Protein 3T0Y (pdb70)

Radius of gyration: 20.48 Å; Cα contacts (8 Å, |Δi|>4): 391; chains: 4; bounding box: 34×61×52 Å

Solvent-accessible surface area: 14896 Å² total

Structure (mmCIF, N/CA/C/O backbone):
data_3T0Y
#
_entry.id   3T0Y
#
_cell.length_a   75.370
_cell.length_b   105.320
_cell.length_c   97.940
_cell.angle_alpha   90.00
_cell.angle_beta   90.00
_cell.angle_gamma   90.00
#
_symmetry.space_group_name_H-M   'C 2 2 21'
#
loop_
_entity.id
_entity.type
_entity.pdbx_description
1 polymer 'Response regulator'
2 polymer NepR
3 water water
#
loop_
_atom_site.group_PDB
_atom_site.id
_atom_site.type_symbol
_atom_site.label_atom_id
_atom_site.label_alt_id
_atom_site.label_comp_id
_atom_site.label_asym_id
_atom_site.label_entity_id
_atom_site.label_seq_id
_atom_site.pdbx_PDB_ins_code
_atom_site.Cartn_x
_atom_site.Cartn_y
_atom_site.Cartn_z
_atom_site.occupancy
_atom_site.B_iso_or_equiv
_atom_site.auth_seq_id
_atom_site.auth_comp_id
_atom_site.auth_asym_id
_atom_site.auth_atom_id
_atom_site.pdbx_PDB_model_num
ATOM 1 N N . PRO A 1 14 ? 9.945 49.333 -2.158 1.00 64.84 14 PRO A N 1
ATOM 2 C CA . PRO A 1 14 ? 11.158 50.130 -2.395 1.00 59.94 14 PRO A CA 1
ATOM 3 C C . PRO A 1 14 ? 12.321 49.216 -2.760 1.00 61.77 14 PRO A C 1
ATOM 4 O O . PRO A 1 14 ? 13.312 49.626 -3.375 1.00 61.14 14 PRO A O 1
ATOM 16 N N . SER A 1 16 ? 12.791 44.718 -3.306 1.00 43.84 16 SER A N 1
ATOM 17 C CA . SER A 1 16 ? 12.044 43.468 -3.341 1.00 44.22 16 SER A CA 1
ATOM 18 C C . SER A 1 16 ? 12.435 42.536 -2.200 1.00 41.22 16 SER A C 1
ATOM 19 O O . SER A 1 16 ? 13.566 42.565 -1.711 1.00 43.66 16 SER A O 1
ATOM 22 N N . LEU A 1 17 ? 11.498 41.695 -1.789 1.00 41.48 17 LEU A N 1
ATOM 23 C CA . LEU A 1 17 ? 11.796 40.661 -0.812 1.00 40.25 17 LEU A CA 1
ATOM 24 C C . LEU A 1 17 ? 13.150 40.021 -1.091 1.00 37.07 17 LEU A C 1
ATOM 25 O O . LEU A 1 17 ? 13.982 39.884 -0.201 1.00 33.04 17 LEU A O 1
ATOM 30 N N . LEU A 1 18 ? 13.375 39.644 -2.340 1.00 30.60 18 LEU A N 1
ATOM 31 C CA . LEU A 1 18 ? 14.639 39.029 -2.720 1.00 29.71 18 LEU A CA 1
ATOM 32 C C . LEU A 1 18 ? 15.860 39.894 -2.384 1.00 33.34 18 LEU A C 1
ATOM 33 O O . LEU A 1 18 ? 16.862 39.402 -1.859 1.00 29.63 18 LEU A O 1
ATOM 38 N N . ALA A 1 19 ? 15.784 41.178 -2.709 1.00 30.16 19 ALA A N 1
ATOM 39 C CA . ALA A 1 19 ? 16.925 42.060 -2.532 1.00 28.67 19 ALA A CA 1
ATOM 40 C C . ALA A 1 19 ? 17.127 42.317 -1.053 1.00 29.73 19 ALA A C 1
ATOM 41 O O . ALA A 1 19 ? 18.258 42.429 -0.575 1.00 30.01 19 ALA A O 1
ATOM 43 N N . ARG A 1 20 ? 16.030 42.403 -0.311 1.00 32.81 20 ARG A N 1
ATOM 44 C CA . ARG A 1 20 ? 16.162 42.603 1.127 1.00 35.58 20 ARG A CA 1
ATOM 45 C C . ARG A 1 20 ? 16.820 41.427 1.844 1.00 28.39 20 ARG A C 1
ATOM 46 O O . ARG A 1 20 ? 17.610 41.642 2.765 1.00 28.13 20 ARG A O 1
ATOM 54 N N . LEU A 1 21 ? 16.531 40.198 1.415 1.00 27.18 21 LEU A N 1
ATOM 55 C CA . LEU A 1 21 ? 16.973 39.029 2.176 1.00 27.69 21 LEU A CA 1
ATOM 56 C C . LEU A 1 21 ? 18.232 38.369 1.639 1.00 27.25 21 LEU A C 1
ATOM 57 O O . LEU A 1 21 ? 18.994 37.806 2.395 1.00 23.29 21 LEU A O 1
ATOM 62 N N . ALA A 1 22 ? 18.445 38.440 0.333 1.00 27.76 22 ALA A N 1
ATOM 63 C CA . ALA A 1 22 ? 19.536 37.702 -0.299 1.00 25.46 22 ALA A CA 1
ATOM 64 C C . ALA A 1 22 ? 20.911 37.881 0.357 1.00 21.06 22 ALA A C 1
ATOM 65 O O . ALA A 1 22 ? 21.697 36.951 0.424 1.00 27.08 22 ALA A O 1
ATOM 67 N N . PRO A 1 23 ? 21.227 39.085 0.821 1.00 25.09 23 PRO A N 1
ATOM 68 C CA . PRO A 1 23 ? 22.586 39.209 1.366 1.00 21.30 23 PRO A CA 1
ATOM 69 C C . PRO A 1 23 ? 22.747 38.502 2.722 1.00 26.09 23 PRO A C 1
ATOM 70 O O . PRO A 1 23 ? 23.871 38.326 3.204 1.00 25.43 23 PRO A O 1
ATOM 74 N N . HIS A 1 24 ? 21.631 38.127 3.339 1.00 24.83 24 HIS A N 1
ATOM 75 C CA . HIS A 1 24 ? 21.651 37.452 4.647 1.00 26.58 24 HIS A CA 1
ATOM 76 C C . HIS A 1 24 ? 21.559 35.927 4.535 1.00 23.98 24 HIS A C 1
ATOM 77 O O . HIS A 1 24 ? 21.739 35.218 5.516 1.00 25.84 24 HIS A O 1
ATOM 84 N N . LEU A 1 25 ? 21.280 35.423 3.337 1.00 25.04 25 LEU A N 1
ATOM 85 C CA . LEU A 1 25 ? 21.117 33.975 3.140 1.00 22.78 25 LEU A CA 1
ATOM 86 C C . LEU A 1 25 ? 22.312 33.133 3.550 1.00 25.84 25 LEU A C 1
ATOM 87 O O . LEU A 1 25 ? 22.135 32.093 4.179 1.00 26.86 25 LEU A O 1
ATOM 92 N N . PRO A 1 26 ? 23.538 33.564 3.194 1.00 27.73 26 PRO A N 1
ATOM 93 C CA . PRO A 1 26 ? 24.716 32.759 3.557 1.00 27.69 26 PRO A CA 1
ATOM 94 C C . PRO A 1 26 ? 24.845 32.628 5.059 1.00 28.12 26 PRO A C 1
ATOM 95 O O . PRO A 1 26 ? 25.349 31.622 5.573 1.00 28.92 26 PRO A O 1
ATOM 99 N N . TYR A 1 27 ? 24.388 33.655 5.759 1.00 28.78 27 TYR A N 1
ATOM 100 C CA . TYR A 1 27 ? 24.525 33.711 7.211 1.00 27.40 27 TYR A CA 1
ATOM 101 C C . TYR A 1 27 ? 23.494 32.858 7.932 1.00 23.25 27 TYR A C 1
ATOM 102 O O . TYR A 1 27 ? 23.825 32.165 8.900 1.00 25.65 27 TYR A O 1
ATOM 111 N N . ILE A 1 28 ? 22.255 32.871 7.454 1.00 20.32 28 ILE A N 1
ATOM 112 C CA . ILE A 1 28 ? 21.251 32.025 8.074 1.00 23.69 28 ILE A CA 1
ATOM 113 C C . ILE A 1 28 ? 21.485 30.550 7.703 1.00 28.52 28 ILE A C 1
ATOM 114 O O . ILE A 1 28 ? 21.114 29.638 8.461 1.00 22.05 28 ILE A O 1
ATOM 119 N N . ARG A 1 29 ? 22.131 30.315 6.560 1.00 23.39 29 ARG A N 1
ATOM 120 C CA . ARG A 1 29 ? 22.555 28.954 6.221 1.00 26.95 29 ARG A CA 1
ATOM 121 C C . ARG A 1 29 ? 23.620 28.475 7.207 1.00 29.48 29 ARG A C 1
ATOM 122 O O . ARG A 1 29 ? 23.624 27.302 7.597 1.00 27.35 29 ARG A O 1
ATOM 130 N N . ARG A 1 30 ? 24.526 29.378 7.595 1.00 25.14 30 ARG A N 1
ATOM 131 C CA . ARG A 1 30 ? 25.531 29.071 8.614 1.00 29.51 30 ARG A CA 1
ATOM 132 C C . ARG A 1 30 ? 24.861 28.792 9.958 1.00 25.40 30 ARG A C 1
ATOM 133 O O . ARG A 1 30 ? 25.145 27.787 10.599 1.00 23.30 30 ARG A O 1
ATOM 141 N N . TYR A 1 31 ? 23.974 29.695 10.378 1.00 24.37 31 TYR A N 1
ATOM 142 C CA . TYR A 1 31 ? 23.177 29.479 11.582 1.00 23.02 31 TYR A CA 1
ATOM 143 C C . TYR A 1 31 ? 22.467 28.123 11.524 1.00 25.99 31 TYR A C 1
ATOM 144 O O . TYR A 1 31 ? 22.618 27.309 12.435 1.00 25.42 31 TYR A O 1
ATOM 153 N N . ALA A 1 32 ? 21.718 27.877 10.448 1.00 25.07 32 ALA A N 1
ATOM 154 C CA . ALA A 1 32 ? 20.915 26.653 10.329 1.00 24.89 32 ALA A CA 1
ATOM 155 C C . ALA A 1 32 ? 21.780 25.409 10.448 1.00 26.22 32 ALA A C 1
ATOM 156 O O . ALA A 1 32 ? 21.359 24.403 11.020 1.00 25.94 32 ALA A O 1
ATOM 158 N N . ARG A 1 33 ? 22.987 25.484 9.897 1.00 29.22 33 ARG A N 1
ATOM 159 C CA . ARG A 1 33 ? 23.924 24.363 9.901 1.00 28.73 33 ARG A CA 1
ATOM 160 C C . ARG A 1 33 ? 24.421 24.121 11.315 1.00 30.11 33 ARG A C 1
ATOM 161 O O . ARG A 1 33 ? 24.464 22.982 11.786 1.00 30.50 33 ARG A O 1
ATOM 169 N N . ALA A 1 34 ? 24.796 25.209 11.982 1.00 27.59 34 ALA A N 1
ATOM 170 C CA . ALA A 1 34 ? 25.311 25.154 13.340 1.00 25.81 34 ALA A CA 1
ATOM 171 C C . ALA A 1 34 ? 24.264 24.549 14.262 1.00 27.67 34 ALA A C 1
ATOM 172 O O . ALA A 1 34 ? 24.561 23.685 15.092 1.00 31.25 34 ALA A O 1
ATOM 174 N N . LEU A 1 35 ? 23.027 25.003 14.085 1.00 29.73 35 LEU A N 1
ATOM 175 C CA . LEU A 1 35 ? 21.897 24.602 14.914 1.00 25.05 35 LEU A CA 1
ATOM 176 C C . LEU A 1 35 ? 21.497 23.140 14.747 1.00 30.01 35 LEU A C 1
ATOM 177 O O . LEU A 1 35 ? 21.166 22.475 15.728 1.00 29.63 35 LEU A O 1
ATOM 182 N N . THR A 1 36 ? 21.508 22.639 13.513 1.00 26.04 36 THR A N 1
ATOM 183 C CA . THR A 1 36 ? 20.993 21.296 13.252 1.00 24.05 36 THR A CA 1
ATOM 184 C C . THR A 1 36 ? 22.078 20.243 13.008 1.00 30.23 36 THR A C 1
ATOM 185 O O . THR A 1 36 ? 21.769 19.058 12.886 1.00 32.13 36 THR A O 1
ATOM 189 N N . GLY A 1 37 ? 23.338 20.664 12.916 1.00 30.66 37 GLY A N 1
ATOM 190 C CA . GLY A 1 37 ? 24.441 19.713 12.872 1.00 31.73 37 GLY A CA 1
ATOM 191 C C . GLY A 1 37 ? 24.921 19.233 11.512 1.00 35.43 37 GLY A C 1
ATOM 192 O O . GLY A 1 37 ? 25.922 18.523 11.430 1.00 38.20 37 GLY A O 1
ATOM 193 N N . ASP A 1 38 ? 24.227 19.610 10.442 1.00 37.36 38 ASP A N 1
ATOM 194 C CA . ASP A 1 38 ? 24.699 19.287 9.095 1.00 38.80 38 ASP A CA 1
ATOM 195 C C . ASP A 1 38 ? 24.067 20.207 8.043 1.00 37.73 38 ASP A C 1
ATOM 196 O O . ASP A 1 38 ? 22.966 20.737 8.236 1.00 35.92 38 ASP A O 1
ATOM 201 N N . GLN A 1 39 ? 24.751 20.379 6.916 1.00 40.44 39 GLN A N 1
ATOM 202 C CA . GLN A 1 39 ? 24.353 21.418 5.967 1.00 41.94 39 GLN A CA 1
ATOM 203 C C . GLN A 1 39 ? 23.043 21.105 5.241 1.00 37.51 39 GLN A C 1
ATOM 204 O O . GLN A 1 39 ? 22.210 21.988 5.016 1.00 33.82 39 GLN A O 1
ATOM 210 N N . ALA A 1 40 ? 22.864 19.844 4.881 1.00 32.86 40 ALA A N 1
ATOM 211 C CA . ALA A 1 40 ? 21.622 19.407 4.256 1.00 35.82 40 ALA A CA 1
ATOM 212 C C . ALA A 1 40 ? 20.418 19.786 5.111 1.00 33.64 40 ALA A C 1
ATOM 213 O O . ALA A 1 40 ? 19.564 20.554 4.693 1.00 37.93 40 ALA A O 1
ATOM 215 N N . THR A 1 41 ? 20.354 19.234 6.315 1.00 34.76 41 THR A N 1
ATOM 216 C CA . THR A 1 41 ? 19.270 19.543 7.239 1.00 32.09 41 THR A CA 1
ATOM 217 C C . THR A 1 41 ? 19.077 21.049 7.445 1.00 31.22 41 THR A C 1
ATOM 218 O O . THR A 1 41 ? 17.947 21.546 7.440 1.00 32.08 41 THR A O 1
ATOM 222 N N . GLY A 1 42 ? 20.177 21.772 7.639 1.00 29.02 42 GLY A N 1
ATOM 223 C CA . GLY A 1 42 ? 20.102 23.218 7.790 1.00 30.34 42 GLY A CA 1
ATOM 224 C C . GLY A 1 42 ? 19.369 23.886 6.627 1.00 29.04 42 GLY A C 1
ATOM 225 O O . GLY A 1 42 ? 18.443 24.673 6.836 1.00 27.53 42 GLY A O 1
ATOM 226 N N . ASP A 1 43 ? 19.772 23.552 5.402 1.00 28.85 43 ASP A N 1
ATOM 227 C CA . ASP A 1 43 ? 19.179 24.161 4.212 1.00 26.87 43 ASP A CA 1
ATOM 228 C C . ASP A 1 43 ? 17.687 23.869 4.111 1.00 26.50 43 ASP A C 1
ATOM 229 O O . ASP A 1 43 ? 16.921 24.705 3.657 1.00 28.37 43 ASP A O 1
ATOM 234 N N . HIS A 1 44 ? 17.277 22.689 4.554 1.00 28.75 44 HIS A N 1
ATOM 235 C CA . HIS A 1 44 ? 15.878 22.299 4.461 1.00 31.60 44 HIS A CA 1
ATOM 236 C C . HIS A 1 44 ? 15.068 23.284 5.286 1.00 31.83 44 HIS A C 1
ATOM 237 O O . HIS A 1 44 ? 14.000 23.736 4.873 1.00 31.42 44 HIS A O 1
ATOM 244 N N . TYR A 1 45 ? 15.595 23.630 6.456 1.00 31.25 45 TYR A N 1
ATOM 245 C CA . TYR A 1 45 ? 14.880 24.515 7.359 1.00 29.93 45 TYR A CA 1
ATOM 246 C C . TYR A 1 45 ? 14.847 25.912 6.784 1.00 30.40 45 TYR A C 1
ATOM 247 O O . TYR A 1 45 ? 13.812 26.591 6.832 1.00 29.83 45 TYR A O 1
ATOM 256 N N . VAL A 1 46 ? 15.975 26.357 6.234 1.00 26.04 46 VAL A N 1
ATOM 257 C CA . VAL A 1 46 ? 15.968 27.663 5.585 1.00 27.09 46 VAL A CA 1
ATOM 258 C C . VAL A 1 46 ? 14.943 27.655 4.455 1.00 27.54 46 VAL A C 1
ATOM 259 O O . VAL A 1 46 ? 14.155 28.594 4.313 1.00 28.88 46 VAL A O 1
ATOM 263 N N . ARG A 1 47 ? 14.955 26.590 3.654 1.00 28.60 47 ARG A N 1
ATOM 264 C CA . ARG A 1 47 ? 14.055 26.489 2.501 1.00 31.56 47 ARG A CA 1
ATOM 265 C C . ARG A 1 47 ? 12.626 26.672 2.967 1.00 30.59 47 ARG A C 1
ATOM 266 O O . ARG A 1 47 ? 11.870 27.441 2.402 1.00 29.51 47 ARG A O 1
ATOM 274 N N . VAL A 1 48 ? 12.266 25.951 4.019 1.00 32.15 48 VAL A N 1
ATOM 275 C CA . VAL A 1 48 ? 10.921 26.000 4.539 1.00 26.85 48 VAL A CA 1
ATOM 276 C C . VAL A 1 48 ? 10.555 27.421 4.942 1.00 32.65 48 VAL A C 1
ATOM 277 O O . VAL A 1 48 ? 9.416 27.871 4.744 1.00 34.89 48 VAL A O 1
ATOM 281 N N . ALA A 1 49 ? 11.521 28.133 5.512 1.00 29.18 49 ALA A N 1
ATOM 282 C CA . ALA A 1 49 ? 11.286 29.509 5.931 1.00 29.95 49 ALA A CA 1
ATOM 283 C C . ALA A 1 49 ? 11.048 30.436 4.731 1.00 29.17 49 ALA A C 1
ATOM 284 O O . ALA A 1 49 ? 10.134 31.257 4.743 1.00 31.29 49 ALA A O 1
ATOM 286 N N . LEU A 1 50 ? 11.874 30.314 3.702 1.00 28.86 50 LEU A N 1
ATOM 287 C CA . LEU A 1 50 ? 11.690 31.132 2.503 1.00 28.87 50 LEU A CA 1
ATOM 288 C C . LEU A 1 50 ? 10.337 30.834 1.829 1.00 30.93 50 LEU A C 1
ATOM 289 O O . LEU A 1 50 ? 9.623 31.746 1.414 1.00 31.68 50 LEU A O 1
ATOM 294 N N . GLU A 1 51 ? 9.976 29.561 1.745 1.00 27.10 51 GLU A N 1
ATOM 295 C CA . GLU A 1 51 ? 8.701 29.182 1.137 1.00 33.87 51 GLU A CA 1
ATOM 296 C C . GLU A 1 51 ? 7.520 29.820 1.861 1.00 35.18 51 GLU A C 1
ATOM 297 O O . GLU A 1 51 ? 6.585 30.290 1.224 1.00 33.57 51 GLU A O 1
ATOM 303 N N . ALA A 1 52 ? 7.574 29.867 3.189 1.00 31.86 52 ALA A N 1
ATOM 304 C CA . ALA A 1 52 ? 6.490 30.469 3.956 1.00 36.41 52 ALA A CA 1
ATOM 305 C C . ALA A 1 52 ? 6.410 31.978 3.754 1.00 39.83 52 ALA A C 1
ATOM 306 O O . ALA A 1 52 ? 5.334 32.568 3.839 1.00 42.90 52 ALA A O 1
ATOM 308 N N . LEU A 1 53 ? 7.555 32.604 3.511 1.00 38.78 53 LEU A N 1
ATOM 309 C CA . LEU A 1 53 ? 7.584 34.027 3.189 1.00 37.34 53 LEU A CA 1
ATOM 310 C C . LEU A 1 53 ? 6.981 34.284 1.820 1.00 40.58 53 LEU A C 1
ATOM 311 O O . LEU A 1 53 ? 6.060 35.091 1.678 1.00 41.84 53 LEU A O 1
ATOM 316 N N . ALA A 1 54 ? 7.536 33.620 0.810 1.00 38.38 54 ALA A N 1
ATOM 317 C CA . ALA A 1 54 ? 7.030 33.725 -0.553 1.00 42.52 54 ALA A CA 1
ATOM 318 C C . ALA A 1 54 ? 5.520 33.424 -0.601 1.00 41.96 54 ALA A C 1
ATOM 319 O O . ALA A 1 54 ? 4.768 34.096 -1.295 1.00 47.42 54 ALA A O 1
ATOM 321 N N . ALA A 1 55 ? 5.088 32.430 0.165 1.00 42.46 55 ALA A N 1
ATOM 322 C CA . ALA A 1 55 ? 3.687 32.017 0.204 1.00 46.02 55 ALA A CA 1
ATOM 323 C C . ALA A 1 55 ? 2.815 32.972 1.016 1.00 51.46 55 ALA A C 1
ATOM 324 O O . ALA A 1 55 ? 1.587 32.847 1.024 1.00 51.86 55 ALA A O 1
ATOM 326 N N . GLY A 1 56 ? 3.452 33.912 1.711 1.00 49.18 56 GLY A N 1
ATOM 327 C CA . GLY A 1 56 ? 2.740 34.921 2.472 1.00 41.00 56 GLY A CA 1
ATOM 328 C C . GLY A 1 56 ? 2.096 34.382 3.733 1.00 49.13 56 GLY A C 1
ATOM 329 O O . GLY A 1 56 ? 1.295 35.073 4.369 1.00 47.57 56 GLY A O 1
ATOM 330 N N . GLU A 1 57 ? 2.441 33.149 4.100 1.00 48.50 57 GLU A N 1
ATOM 331 C CA . GLU A 1 57 ? 1.951 32.565 5.345 1.00 49.32 57 GLU A CA 1
ATOM 332 C C . GLU A 1 57 ? 2.512 33.341 6.529 1.00 46.09 57 GLU A C 1
ATOM 333 O O . GLU A 1 57 ? 1.883 33.459 7.583 1.00 47.33 57 GLU A O 1
ATOM 339 N N . LEU A 1 58 ? 3.715 33.864 6.336 1.00 45.51 58 LEU A N 1
ATOM 340 C CA . LEU A 1 58 ? 4.397 34.664 7.336 1.00 40.98 58 LEU A CA 1
ATOM 341 C C . LEU A 1 58 ? 4.971 35.897 6.655 1.00 39.73 58 LEU A C 1
ATOM 342 O O . LEU A 1 58 ? 5.287 35.871 5.464 1.00 37.20 58 LEU A O 1
ATOM 347 N N . VAL A 1 59 ? 5.113 36.977 7.413 1.00 38.15 59 VAL A N 1
ATOM 348 C CA . VAL A 1 59 ? 5.701 38.189 6.876 1.00 36.36 59 VAL A CA 1
ATOM 349 C C . VAL A 1 59 ? 6.734 38.712 7.853 1.00 35.55 59 VAL A C 1
ATOM 350 O O . VAL A 1 59 ? 6.604 38.527 9.063 1.00 30.44 59 VAL A O 1
ATOM 354 N N . LEU A 1 60 ? 7.766 39.340 7.299 1.00 28.59 60 LEU A N 1
ATOM 355 C CA . LEU A 1 60 ? 8.782 40.029 8.060 1.00 26.66 60 LEU A CA 1
ATOM 356 C C . LEU A 1 60 ? 8.173 41.055 9.023 1.00 33.95 60 LEU A C 1
ATOM 357 O O . LEU A 1 60 ? 7.394 41.920 8.620 1.00 34.05 60 LEU A O 1
ATOM 362 N N . ASP A 1 61 ? 8.528 40.968 10.298 1.00 22.01 61 ASP A N 1
ATOM 363 C CA . ASP A 1 61 ? 8.077 41.971 11.247 1.00 24.10 61 ASP A CA 1
ATOM 364 C C . ASP A 1 61 ? 8.592 43.359 10.835 1.00 28.37 61 ASP A C 1
ATOM 365 O O . ASP A 1 61 ? 9.791 43.558 10.634 1.00 27.06 61 ASP A O 1
ATOM 370 N N . ALA A 1 62 ? 7.678 44.313 10.695 1.00 32.15 62 ALA A N 1
ATOM 371 C CA . ALA A 1 62 ? 8.039 45.664 10.259 1.00 27.50 62 ALA A CA 1
ATOM 372 C C . ALA A 1 62 ? 8.814 46.443 11.316 1.00 29.53 62 ALA A C 1
ATOM 373 O O . ALA A 1 62 ? 9.363 47.512 11.032 1.00 29.94 62 ALA A O 1
ATOM 375 N N . ASN A 1 63 ? 8.849 45.919 12.537 1.00 27.06 63 ASN A N 1
ATOM 376 C CA . ASN A 1 63 ? 9.585 46.575 13.615 1.00 23.58 63 ASN A CA 1
ATOM 377 C C . ASN A 1 63 ? 11.071 46.215 13.634 1.00 24.09 63 ASN A C 1
ATOM 378 O O . ASN A 1 63 ? 11.842 46.802 14.386 1.00 26.63 63 ASN A O 1
ATOM 383 N N . LEU A 1 64 ? 11.455 45.244 12.811 1.00 20.56 64 LEU A N 1
ATOM 384 C CA . LEU A 1 64 ? 12.774 44.629 12.882 1.00 24.47 64 LEU A CA 1
ATOM 385 C C . LEU A 1 64 ? 13.519 44.819 11.562 1.00 23.60 64 LEU A C 1
ATOM 386 O O . LEU A 1 64 ? 12.894 44.836 10.513 1.00 26.24 64 LEU A O 1
ATOM 391 N N . SER A 1 65 ? 14.841 44.969 11.604 1.00 20.35 65 SER A N 1
ATOM 392 C CA . SER A 1 65 ? 15.615 44.973 10.370 1.00 21.36 65 SER A CA 1
ATOM 393 C C . SER A 1 65 ? 15.263 43.706 9.609 1.00 22.65 65 SER A C 1
ATOM 394 O O . SER A 1 65 ? 14.755 42.742 10.202 1.00 25.63 65 SER A O 1
ATOM 397 N N . PRO A 1 66 ? 15.518 43.697 8.291 1.00 21.97 66 PRO A N 1
ATOM 398 C CA . PRO A 1 66 ? 15.238 42.486 7.518 1.00 22.42 66 PRO A CA 1
ATOM 399 C C . PRO A 1 66 ? 16.024 41.278 8.039 1.00 22.01 66 PRO A C 1
ATOM 400 O O . PRO A 1 66 ? 15.517 40.153 8.025 1.00 19.81 66 PRO A O 1
ATOM 404 N N . ARG A 1 67 ? 17.248 41.496 8.503 1.00 24.38 67 ARG A N 1
ATOM 405 C CA . ARG A 1 67 ? 18.033 40.377 9.003 1.00 21.83 67 ARG A CA 1
ATOM 406 C C . ARG A 1 67 ? 17.381 39.776 10.251 1.00 21.47 67 ARG A C 1
ATOM 407 O O . ARG A 1 67 ? 17.034 38.614 10.280 1.00 20.49 67 ARG A O 1
ATOM 415 N N . VAL A 1 68 ? 17.182 40.589 11.273 1.00 23.13 68 VAL A N 1
ATOM 416 C CA . VAL A 1 68 ? 16.484 40.126 12.466 1.00 23.32 68 VAL A CA 1
ATOM 417 C C . VAL A 1 68 ? 15.135 39.482 12.140 1.00 22.81 68 VAL A C 1
ATOM 418 O O . VAL A 1 68 ? 14.813 38.409 12.663 1.00 19.43 68 VAL A O 1
ATOM 422 N N . ALA A 1 69 ? 14.367 40.120 11.262 1.00 21.27 69 ALA A N 1
ATOM 423 C CA . ALA A 1 69 ? 13.037 39.632 10.905 1.00 21.33 69 ALA A CA 1
ATOM 424 C C . ALA A 1 69 ? 13.090 38.270 10.228 1.00 22.06 69 ALA A C 1
ATOM 425 O O . ALA A 1 69 ? 12.180 37.467 10.381 1.00 21.75 69 ALA A O 1
ATOM 427 N N . LEU A 1 70 ? 14.138 38.029 9.444 1.00 22.82 70 LEU A N 1
ATOM 428 C CA . LEU A 1 70 ? 14.292 36.752 8.762 1.00 22.25 70 LEU A CA 1
ATOM 429 C C . LEU A 1 70 ? 14.504 35.645 9.797 1.00 26.31 70 LEU A C 1
ATOM 430 O O . LEU A 1 70 ? 13.834 34.608 9.764 1.00 22.90 70 LEU A O 1
ATOM 435 N N . TYR A 1 71 ? 15.451 35.856 10.705 1.00 18.31 71 TYR A N 1
ATOM 436 C CA . TYR A 1 71 ? 15.657 34.877 11.757 1.00 20.30 71 TYR A CA 1
ATOM 437 C C . TYR A 1 71 ? 14.415 34.712 12.637 1.00 18.54 71 TYR A C 1
ATOM 438 O O . TYR A 1 71 ? 14.158 33.623 13.111 1.00 22.11 71 TYR A O 1
ATOM 447 N N . ARG A 1 72 ? 13.646 35.772 12.865 1.00 18.18 72 ARG A N 1
ATOM 448 C CA . ARG A 1 72 ? 12.396 35.606 13.610 1.00 21.16 72 ARG A CA 1
ATOM 449 C C . ARG A 1 72 ? 11.466 34.661 12.863 1.00 24.22 72 ARG A C 1
ATOM 450 O O . ARG A 1 72 ? 10.854 33.804 13.477 1.00 23.84 72 ARG A O 1
ATOM 458 N N . VAL A 1 73 ? 11.383 34.809 11.539 1.00 22.48 73 VAL A N 1
ATOM 459 C CA . VAL A 1 73 ? 10.588 33.921 10.685 1.00 21.10 73 VAL A CA 1
ATOM 460 C C . VAL A 1 73 ? 11.019 32.450 10.769 1.00 26.67 73 VAL A C 1
ATOM 461 O O . VAL A 1 73 ? 10.197 31.559 11.009 1.00 28.20 73 VAL A O 1
ATOM 465 N N . PHE A 1 74 ? 12.308 32.205 10.542 1.00 24.31 74 PHE A N 1
ATOM 466 C CA . PHE A 1 74 ? 12.926 30.902 10.768 1.00 23.51 74 PHE A CA 1
ATOM 467 C C . PHE A 1 74 ? 12.434 30.264 12.081 1.00 29.26 74 PHE A C 1
ATOM 468 O O . PHE A 1 74 ? 11.923 29.148 12.072 1.00 25.91 74 PHE A O 1
ATOM 476 N N . HIS A 1 75 ? 12.565 30.982 13.197 1.00 23.60 75 HIS A N 1
ATOM 477 C CA . HIS A 1 75 ? 12.126 30.455 14.495 1.00 32.23 75 HIS A CA 1
ATOM 478 C C . HIS A 1 75 ? 10.612 30.312 14.657 1.00 34.12 75 HIS A C 1
ATOM 479 O O . HIS A 1 75 ? 10.146 29.557 15.507 1.00 40.77 75 HIS A O 1
ATOM 486 N N . ALA A 1 76 ? 9.849 31.010 13.828 1.00 31.48 76 ALA A N 1
ATOM 487 C CA . ALA A 1 76 ? 8.397 30.907 13.867 1.00 32.11 76 ALA A CA 1
ATOM 488 C C . ALA A 1 76 ? 7.945 29.589 13.255 1.00 34.81 76 ALA A C 1
ATOM 489 O O . ALA A 1 76 ? 6.879 29.074 13.582 1.00 46.54 76 ALA A O 1
ATOM 491 N N . ILE A 1 77 ? 8.767 29.054 12.363 1.00 33.03 77 ILE A N 1
ATOM 492 C CA . ILE A 1 77 ? 8.497 27.776 11.716 1.00 38.70 77 ILE A CA 1
ATOM 493 C C . ILE A 1 77 ? 8.913 26.660 12.664 1.00 45.28 77 ILE A C 1
ATOM 494 O O . ILE A 1 77 ? 8.078 25.919 13.183 1.00 45.96 77 ILE A O 1
ATOM 499 N N . TRP A 1 78 ? 10.224 26.558 12.866 1.00 44.10 78 TRP A N 1
ATOM 500 C CA . TRP A 1 78 ? 10.836 25.667 13.841 1.00 47.59 78 TRP A CA 1
ATOM 501 C C . TRP A 1 78 ? 10.251 25.887 15.238 1.00 47.61 78 TRP A C 1
ATOM 502 O O . TRP A 1 78 ? 10.824 26.608 16.050 1.00 52.88 78 TRP A O 1
ATOM 513 N N . LEU A 1 79 ? 9.114 25.270 15.531 1.00 50.21 79 LEU A N 1
ATOM 514 C CA . LEU A 1 79 ? 8.462 25.530 16.814 1.00 61.36 79 LEU A CA 1
ATOM 515 C C . LEU A 1 79 ? 8.682 24.437 17.880 1.00 65.37 79 LEU A C 1
ATOM 516 O O . LEU A 1 79 ? 8.409 23.253 17.646 1.00 59.05 79 LEU A O 1
ATOM 521 N N . SER A 1 80 ? 9.175 24.855 19.049 1.00 62.82 80 SER A N 1
ATOM 522 C CA . SER A 1 80 ? 9.379 23.962 20.197 1.00 55.91 80 SER A CA 1
ATOM 523 C C . SER A 1 80 ? 8.047 23.414 20.721 1.00 57.19 80 SER A C 1
ATOM 524 O O . SER A 1 80 ? 7.070 24.155 20.837 1.00 63.58 80 SER A O 1
ATOM 527 N N . SER A 1 81 ? 8.019 22.122 21.041 1.00 48.93 81 SER A N 1
ATOM 528 C CA . SER A 1 81 ? 6.809 21.459 21.526 1.00 47.64 81 SER A CA 1
ATOM 529 C C . SER A 1 81 ? 6.898 21.099 23.015 1.00 49.06 81 SER A C 1
ATOM 530 O O . SER A 1 81 ? 7.954 21.250 23.630 1.00 47.94 81 SER A O 1
ATOM 533 N N . ALA A 1 82 ? 5.793 20.602 23.574 1.00 44.99 82 ALA A N 1
ATOM 534 C CA . ALA A 1 82 ? 5.706 20.256 24.998 1.00 46.22 82 ALA A CA 1
ATOM 535 C C . ALA A 1 82 ? 6.617 19.106 25.423 1.00 49.23 82 ALA A C 1
ATOM 536 O O . ALA A 1 82 ? 7.089 19.069 26.562 1.00 50.47 82 ALA A O 1
ATOM 538 N N . GLY A 1 83 ? 6.845 18.156 24.524 1.00 44.94 83 GLY A N 1
ATOM 539 C CA . GLY A 1 83 ? 7.769 17.075 24.810 1.00 43.34 83 GLY A CA 1
ATOM 540 C C . GLY A 1 83 ? 9.199 17.590 24.814 1.00 40.09 83 GLY A C 1
ATOM 541 O O . GLY A 1 83 ? 10.038 17.144 25.600 1.00 35.95 83 GLY A O 1
ATOM 542 N N . ASP A 1 84 ? 9.468 18.541 23.927 1.00 35.69 84 ASP A N 1
ATOM 543 C CA . ASP A 1 84 ? 10.791 19.129 23.809 1.00 39.73 84 ASP A CA 1
ATOM 544 C C . ASP A 1 84 ? 11.138 19.868 25.105 1.00 40.56 84 ASP A C 1
ATOM 545 O O . ASP A 1 84 ? 12.278 19.810 25.587 1.00 29.75 84 ASP A O 1
ATOM 550 N N . ASP A 1 85 ? 10.144 20.547 25.673 1.00 36.59 85 ASP A N 1
ATOM 551 C CA . ASP A 1 85 ? 10.349 21.314 26.900 1.00 37.21 85 ASP A CA 1
ATOM 552 C C . ASP A 1 85 ? 10.546 20.372 28.092 1.00 32.98 85 ASP A C 1
ATOM 553 O O . ASP A 1 85 ? 11.393 20.610 28.949 1.00 33.03 85 ASP A O 1
ATOM 558 N N . ALA A 1 86 ? 9.771 19.294 28.141 1.00 31.35 86 ALA A N 1
ATOM 559 C CA . ALA A 1 86 ? 9.971 18.297 29.190 1.00 35.95 86 ALA A CA 1
ATOM 560 C C . ALA A 1 86 ? 11.384 17.700 29.084 1.00 27.47 86 ALA A C 1
ATOM 561 O O . ALA A 1 86 ? 12.128 17.666 30.059 1.00 29.08 86 ALA A O 1
ATOM 563 N N . ALA A 1 87 ? 11.762 17.274 27.886 1.00 27.95 87 ALA A N 1
ATOM 564 C CA . ALA A 1 87 ? 13.098 16.727 27.648 1.00 27.79 87 ALA A CA 1
ATOM 565 C C . ALA A 1 87 ? 14.199 17.700 28.065 1.00 27.03 87 ALA A C 1
ATOM 566 O O . ALA A 1 87 ? 15.250 17.296 28.592 1.00 22.01 87 ALA A O 1
ATOM 568 N N . GLN A 1 88 ? 13.955 18.984 27.837 1.00 24.17 88 GLN A N 1
ATOM 569 C CA . GLN A 1 88 ? 14.961 19.996 28.148 1.00 28.79 88 GLN A CA 1
ATOM 570 C C . GLN A 1 88 ? 15.029 20.324 29.642 1.00 28.07 88 GLN A C 1
ATOM 571 O O . GLN A 1 88 ? 16.116 20.502 30.196 1.00 28.64 88 GLN A O 1
ATOM 577 N N . ARG A 1 89 ? 13.869 20.347 30.288 1.00 27.08 89 ARG A N 1
ATOM 578 C CA . ARG A 1 89 ? 13.781 20.358 31.744 1.00 31.87 89 ARG A CA 1
ATOM 579 C C . ARG A 1 89 ? 14.639 19.220 32.334 1.00 31.44 89 ARG A C 1
ATOM 580 O O . ARG A 1 89 ? 15.526 19.449 33.177 1.00 25.46 89 ARG A O 1
ATOM 588 N N . LEU A 1 90 ? 14.385 17.993 31.874 1.00 29.57 90 LEU A N 1
ATOM 589 C CA . LEU A 1 90 ? 15.106 16.831 32.391 1.00 27.93 90 LEU A CA 1
ATOM 590 C C . LEU A 1 90 ? 16.624 16.957 32.181 1.00 25.34 90 LEU A C 1
ATOM 591 O O . LEU A 1 90 ? 17.409 16.582 33.042 1.00 25.48 90 LEU A O 1
ATOM 604 N N . ARG A 1 92 ? 18.262 19.519 32.376 1.00 29.81 92 ARG A N 1
ATOM 605 C CA . ARG A 1 92 ? 18.727 20.471 33.386 1.00 34.05 92 ARG A CA 1
ATOM 606 C C . ARG A 1 92 ? 18.710 19.842 34.791 1.00 34.19 92 ARG A C 1
ATOM 607 O O . ARG A 1 92 ? 19.644 19.998 35.584 1.00 36.56 92 ARG A O 1
ATOM 615 N N . ILE A 1 93 ? 17.639 19.111 35.074 1.00 32.36 93 ILE A N 1
ATOM 616 C CA . ILE A 1 93 ? 17.430 18.453 36.362 1.00 29.49 93 ILE A CA 1
ATOM 617 C C . ILE A 1 93 ? 18.380 17.277 36.582 1.00 31.61 93 ILE A C 1
ATOM 618 O O . ILE A 1 93 ? 18.853 17.060 37.694 1.00 26.60 93 ILE A O 1
ATOM 623 N N . ALA A 1 94 ? 18.643 16.511 35.524 1.00 27.44 94 ALA A N 1
ATOM 624 C CA . ALA A 1 94 ? 19.410 15.263 35.631 1.00 30.68 94 ALA A CA 1
ATOM 625 C C . ALA A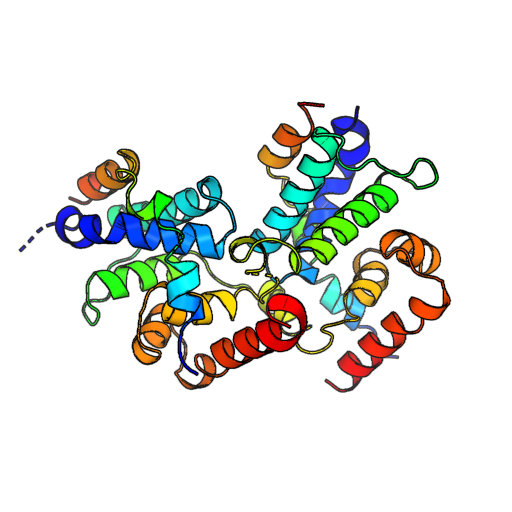 1 94 ? 20.502 15.157 34.548 1.00 31.20 94 ALA A C 1
ATOM 626 O O . ALA A 1 94 ? 20.480 14.248 33.719 1.00 26.28 94 ALA A O 1
ATOM 628 N N . PRO A 1 95 ? 21.475 16.082 34.573 1.00 27.38 95 PRO A N 1
ATOM 629 C CA . PRO A 1 95 ? 22.441 16.232 33.476 1.00 30.06 95 PRO A CA 1
ATOM 630 C C . PRO A 1 95 ? 23.379 15.040 33.250 1.00 31.75 95 PRO A C 1
ATOM 631 O O . PRO A 1 95 ? 23.831 14.841 32.127 1.00 31.77 95 PRO A O 1
ATOM 635 N N . ARG A 1 96 ? 23.662 14.255 34.283 1.00 31.98 96 ARG A N 1
ATOM 636 C CA . ARG A 1 96 ? 24.634 13.175 34.135 1.00 31.17 96 ARG A CA 1
ATOM 637 C C . ARG A 1 96 ? 24.031 11.788 34.299 1.00 28.08 96 ARG A C 1
ATOM 638 O O . ARG A 1 96 ? 24.705 10.781 34.054 1.00 33.03 96 ARG A O 1
ATOM 646 N N . SER A 1 97 ? 22.762 11.721 34.684 1.00 23.34 97 SER A N 1
ATOM 647 C CA . SER A 1 97 ? 22.173 10.439 35.081 1.00 20.58 97 SER A CA 1
ATOM 648 C C . SER A 1 97 ? 20.870 10.113 34.369 1.00 22.08 97 SER A C 1
ATOM 649 O O . SER A 1 97 ? 20.356 9.011 34.513 1.00 23.06 97 SER A O 1
ATOM 652 N N . ARG A 1 98 ? 20.308 11.065 33.626 1.00 20.43 98 ARG A N 1
ATOM 653 C CA . ARG A 1 98 ? 18.989 10.855 33.041 1.00 20.67 98 ARG A CA 1
ATOM 654 C C . ARG A 1 98 ? 18.965 9.731 32.025 1.00 20.51 98 ARG A C 1
ATOM 655 O O . ARG A 1 98 ? 17.900 9.172 31.758 1.00 21.63 98 ARG A O 1
ATOM 663 N N . GLN A 1 99 ? 20.118 9.412 31.441 1.00 17.57 99 GLN A N 1
ATOM 664 C CA . GLN A 1 99 ? 20.156 8.370 30.426 1.00 23.81 99 GLN A CA 1
ATOM 665 C C . GLN A 1 99 ? 19.714 7.023 31.019 1.00 20.58 99 GLN A C 1
ATOM 666 O O . GLN A 1 99 ? 18.991 6.257 30.381 1.00 22.04 99 GLN A O 1
ATOM 672 N N . ALA A 1 100 ? 20.148 6.751 32.247 1.00 18.23 100 ALA A N 1
ATOM 673 C CA . ALA A 1 100 ? 19.921 5.454 32.869 1.00 24.61 100 ALA A CA 1
ATOM 674 C C . ALA A 1 100 ? 18.463 5.358 33.240 1.00 19.98 100 ALA A C 1
ATOM 675 O O . ALA A 1 100 ? 17.845 4.314 33.108 1.00 24.47 100 ALA A O 1
ATOM 677 N N . PHE A 1 101 ? 17.918 6.466 33.701 1.00 20.59 101 PHE A N 1
ATOM 678 C CA . PHE A 1 101 ? 16.506 6.556 34.009 1.00 22.16 101 PHE A CA 1
ATOM 679 C C . PHE A 1 101 ? 15.648 6.418 32.743 1.00 26.39 101 PHE A C 1
ATOM 680 O O . PHE A 1 101 ? 14.588 5.779 32.757 1.00 27.06 101 PHE A O 1
ATOM 688 N N . LEU A 1 102 ? 16.108 6.992 31.640 1.00 16.73 102 LEU A N 1
ATOM 689 C CA . LEU A 1 102 ? 15.332 6.910 30.403 1.00 21.77 102 LEU A CA 1
ATOM 690 C C . LEU A 1 102 ? 15.372 5.510 29.800 1.00 21.49 102 LEU A C 1
ATOM 691 O O . LEU A 1 102 ? 14.346 4.982 29.356 1.00 20.69 102 LEU A O 1
ATOM 696 N N . LEU A 1 103 ? 16.559 4.906 29.787 1.00 18.84 103 LEU A N 1
ATOM 697 C CA . LEU A 1 103 ? 16.709 3.540 29.294 1.00 16.98 103 LEU A CA 1
ATOM 698 C C . LEU A 1 103 ? 15.762 2.548 29.985 1.00 20.05 103 LEU A C 1
ATOM 699 O O . LEU A 1 103 ? 15.312 1.586 29.370 1.00 17.98 103 LEU A O 1
ATOM 704 N N . THR A 1 104 ? 15.457 2.781 31.254 1.00 21.16 104 THR A N 1
ATOM 705 C CA . THR A 1 104 ? 14.644 1.833 32.029 1.00 20.76 104 THR A CA 1
ATOM 706 C C . THR A 1 104 ? 13.152 2.238 32.066 1.00 26.64 104 THR A C 1
ATOM 707 O O . THR A 1 104 ? 12.285 1.488 31.618 1.00 27.69 104 THR A O 1
ATOM 711 N N . ALA A 1 105 ? 12.878 3.448 32.552 1.00 23.95 105 ALA A N 1
ATOM 712 C CA . ALA A 1 105 ? 11.521 3.968 32.690 1.00 27.43 105 ALA A CA 1
ATOM 713 C C . ALA A 1 105 ? 10.788 4.209 31.375 1.00 27.69 105 ALA A C 1
ATOM 714 O O . ALA A 1 105 ? 9.585 3.952 31.286 1.00 37.69 105 ALA A O 1
ATOM 716 N N . LEU A 1 106 ? 11.491 4.707 30.358 1.00 29.67 106 LEU A N 1
ATOM 717 C CA . LEU A 1 106 ? 10.859 4.978 29.068 1.00 19.67 106 LEU A CA 1
ATOM 718 C C . LEU A 1 106 ? 11.126 3.875 28.031 1.00 30.17 106 LEU A C 1
ATOM 719 O O . LEU A 1 106 ? 10.194 3.438 27.353 1.00 29.81 106 LEU A O 1
ATOM 724 N N . GLU A 1 107 ? 12.381 3.424 27.902 1.00 25.26 107 GLU A N 1
ATOM 725 C CA . GLU A 1 107 ? 12.728 2.451 26.860 1.00 21.99 107 GLU A CA 1
ATOM 726 C C . GLU A 1 107 ? 12.515 1.007 27.263 1.00 22.42 107 GLU A C 1
ATOM 727 O O . GLU A 1 107 ? 12.621 0.126 26.431 1.00 23.35 107 GLU A O 1
ATOM 733 N N . GLY A 1 108 ? 12.255 0.760 28.543 1.00 23.51 108 GLY A N 1
ATOM 734 C CA . GLY A 1 108 ? 11.891 -0.578 28.974 1.00 22.23 108 GLY A CA 1
ATOM 735 C C . GLY A 1 108 ? 13.029 -1.575 29.107 1.00 24.39 108 GLY A C 1
ATOM 736 O O . GLY A 1 108 ? 12.782 -2.766 29.273 1.00 19.32 108 GLY A O 1
ATOM 737 N N . PHE A 1 109 ? 14.274 -1.112 29.052 1.00 22.88 109 PHE A N 1
ATOM 738 C CA . PHE A 1 109 ? 15.389 -2.028 29.246 1.00 17.23 109 PHE A CA 1
ATOM 739 C C . PHE A 1 109 ? 15.474 -2.415 30.710 1.00 19.75 109 PHE A C 1
ATOM 740 O O . PHE A 1 109 ? 15.050 -1.669 31.587 1.00 22.22 109 PHE A O 1
ATOM 748 N N . THR A 1 110 ? 16.021 -3.583 30.995 1.00 18.62 110 THR A N 1
ATOM 749 C CA . THR A 1 110 ? 16.320 -3.889 32.386 1.00 19.63 110 THR A CA 1
ATOM 750 C C . THR A 1 110 ? 17.570 -3.135 32.789 1.00 18.53 110 THR A C 1
ATOM 751 O O . THR A 1 110 ? 18.326 -2.670 31.934 1.00 16.78 110 THR A O 1
ATOM 755 N N . PRO A 1 111 ? 17.800 -3.017 34.099 1.00 18.73 111 PRO A N 1
ATOM 756 C CA . PRO A 1 111 ? 19.034 -2.391 34.574 1.00 21.12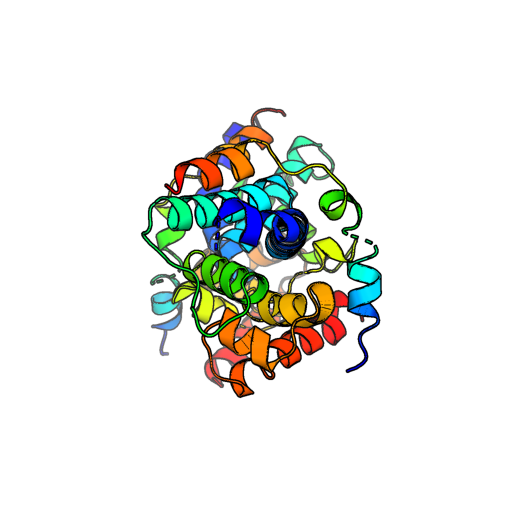 111 PRO A CA 1
ATOM 757 C C . PRO A 1 111 ? 20.266 -3.139 34.051 1.00 19.06 111 PRO A C 1
ATOM 758 O O . PRO A 1 111 ? 21.291 -2.520 33.731 1.00 15.13 111 PRO A O 1
ATOM 762 N N . THR A 1 112 ? 20.161 -4.459 33.957 1.00 17.60 112 THR A N 1
ATOM 763 C CA . THR A 1 112 ? 21.269 -5.251 33.475 1.00 18.97 112 THR A CA 1
ATOM 764 C C . THR A 1 112 ? 21.528 -4.905 32.004 1.00 19.78 112 THR A C 1
ATOM 765 O O . THR A 1 112 ? 22.679 -4.769 31.571 1.00 20.28 112 THR A O 1
ATOM 769 N N . GLU A 1 113 ? 20.459 -4.737 31.240 1.00 17.20 113 GLU A N 1
ATOM 770 C CA . GLU A 1 113 ? 20.618 -4.336 29.859 1.00 16.20 113 GLU A CA 1
ATOM 771 C C . GLU A 1 113 ? 21.150 -2.907 29.770 1.00 16.09 113 GLU A C 1
ATOM 772 O O . GLU A 1 113 ? 21.987 -2.623 28.924 1.00 19.52 113 GLU A O 1
ATOM 778 N N . ALA A 1 114 ? 20.670 -2.009 30.629 1.00 16.20 114 ALA A N 1
ATOM 779 C CA . ALA A 1 114 ? 21.121 -0.621 30.561 1.00 16.46 114 ALA A CA 1
ATOM 780 C C . ALA A 1 114 ? 22.610 -0.533 30.926 1.00 20.07 114 ALA A C 1
ATOM 781 O O . ALA A 1 114 ? 23.306 0.368 30.485 1.00 18.06 114 ALA A O 1
ATOM 783 N N . ALA A 1 115 ? 23.095 -1.478 31.721 1.00 16.42 115 ALA A N 1
ATOM 784 C CA . ALA A 1 115 ? 24.504 -1.478 32.082 1.00 20.68 115 ALA A CA 1
ATOM 785 C C . ALA A 1 115 ? 25.326 -1.790 30.848 1.00 22.65 115 ALA A C 1
ATOM 786 O O . ALA A 1 115 ? 26.400 -1.218 30.656 1.00 23.60 115 ALA A O 1
ATOM 788 N N . GLN A 1 116 ? 24.821 -2.703 30.023 1.00 16.63 116 GLN A N 1
ATOM 789 C CA . GLN A 1 116 ? 25.451 -3.018 28.748 1.00 19.31 116 GLN A CA 1
ATOM 790 C C . GLN A 1 116 ? 25.390 -1.825 27.811 1.00 22.07 116 GLN A C 1
ATOM 791 O O . GLN A 1 116 ? 26.366 -1.511 27.134 1.00 25.71 116 GLN A O 1
ATOM 797 N N . ILE A 1 117 ? 24.237 -1.164 27.757 1.00 19.64 117 ILE A N 1
ATOM 798 C CA . ILE A 1 117 ? 24.095 0.021 26.907 1.00 19.37 117 ILE A CA 1
ATOM 799 C C . ILE A 1 117 ? 25.063 1.127 27.332 1.00 23.62 117 ILE A C 1
ATOM 800 O O . ILE A 1 117 ? 25.726 1.743 26.492 1.00 19.24 117 ILE A O 1
ATOM 805 N N . LEU A 1 118 ? 25.157 1.356 28.643 1.00 21.65 118 LEU A N 1
ATOM 806 C CA . LEU A 1 118 ? 25.986 2.430 29.169 1.00 24.45 118 LEU A CA 1
ATOM 807 C C . LEU A 1 118 ? 27.441 1.995 29.380 1.00 29.75 118 LEU A C 1
ATOM 808 O O . LEU A 1 118 ? 28.302 2.820 29.699 1.00 28.52 118 LEU A O 1
ATOM 813 N N . ASP A 1 119 ? 27.708 0.703 29.205 1.00 26.25 119 ASP A N 1
ATOM 814 C CA . ASP A 1 119 ? 29.058 0.171 29.390 1.00 29.14 119 ASP A CA 1
ATOM 815 C C . ASP A 1 119 ? 29.645 0.496 30.766 1.00 30.60 119 ASP A C 1
ATOM 816 O O . ASP A 1 119 ? 30.732 1.047 30.868 1.00 34.54 119 ASP A O 1
ATOM 821 N N . CYS A 1 120 ? 28.915 0.141 31.818 1.00 28.13 120 CYS A N 1
ATOM 822 C CA . CYS A 1 120 ? 29.354 0.335 33.194 1.00 30.05 120 CYS A CA 1
ATOM 823 C C . CYS A 1 120 ? 28.820 -0.846 33.988 1.00 31.66 120 CYS A C 1
ATOM 824 O O . CYS A 1 120 ? 28.060 -1.670 33.448 1.00 27.25 120 CYS A O 1
ATOM 827 N N . ASP A 1 121 ? 29.217 -0.963 35.252 1.00 27.26 121 ASP A N 1
ATOM 828 C CA . ASP A 1 121 ? 28.800 -2.134 36.007 1.00 29.18 121 ASP A CA 1
ATOM 829 C C . ASP A 1 121 ? 27.414 -1.939 36.579 1.00 26.90 121 ASP A C 1
ATOM 830 O O . ASP A 1 121 ? 26.819 -0.880 36.419 1.00 24.29 121 ASP A O 1
ATOM 835 N N . PHE A 1 122 ? 26.886 -2.973 37.216 1.00 25.91 122 PHE A N 1
ATOM 836 C CA . PHE A 1 122 ? 25.518 -2.916 37.683 1.00 25.29 122 PHE A CA 1
ATOM 837 C C . PHE A 1 122 ? 25.335 -1.833 38.738 1.00 25.06 122 PHE A C 1
ATOM 838 O O . PHE A 1 122 ? 24.345 -1.115 38.723 1.00 24.56 122 PHE A O 1
ATOM 846 N N . GLY A 1 123 ? 26.289 -1.736 39.658 1.00 24.29 123 GLY A N 1
ATOM 847 C CA . GLY A 1 123 ? 26.259 -0.718 40.694 1.00 24.01 123 GLY A CA 1
ATOM 848 C C . GLY A 1 123 ? 26.224 0.690 40.134 1.00 27.75 123 GLY A C 1
ATOM 849 O O . GLY A 1 123 ? 25.495 1.541 40.649 1.00 28.70 123 GLY A O 1
ATOM 850 N N . GLU A 1 124 ? 27.003 0.952 39.084 1.00 28.71 124 GLU A N 1
ATOM 851 C CA . GLU A 1 124 ? 27.026 2.295 38.507 1.00 23.46 124 GLU A CA 1
ATOM 852 C C . GLU A 1 124 ? 25.644 2.611 37.958 1.00 26.20 124 GLU A C 1
ATOM 853 O O . GLU A 1 124 ? 25.150 3.725 38.122 1.00 26.10 124 GLU A O 1
ATOM 859 N N . VAL A 1 125 ? 24.998 1.626 37.337 1.00 26.24 125 VAL A N 1
ATOM 860 C CA . VAL A 1 125 ? 23.641 1.833 36.822 1.00 26.52 125 VAL A CA 1
ATOM 861 C C . VAL A 1 125 ? 22.608 2.129 37.915 1.00 25.13 125 VAL A C 1
ATOM 862 O O . VAL A 1 125 ? 21.789 3.036 37.744 1.00 25.29 125 VAL A O 1
ATOM 866 N N . GLU A 1 126 ? 22.638 1.380 39.020 1.00 20.48 126 GLU A N 1
ATOM 867 C CA A GLU A 1 126 ? 21.686 1.647 40.095 0.53 26.17 126 GLU A CA 1
ATOM 868 C CA B GLU A 1 126 ? 21.751 1.610 40.171 0.47 26.16 126 GLU A CA 1
ATOM 869 C C . GLU A 1 126 ? 21.922 3.028 40.704 1.00 27.45 126 GLU A C 1
ATOM 870 O O . GLU A 1 126 ? 20.965 3.709 41.078 1.00 25.41 126 GLU A O 1
ATOM 881 N N . ARG A 1 127 ? 23.182 3.438 40.777 1.00 22.92 127 ARG A N 1
ATOM 882 C CA . ARG A 1 127 ? 23.569 4.738 41.287 1.00 24.71 127 ARG A CA 1
ATOM 883 C C . ARG A 1 127 ? 22.934 5.843 40.433 1.00 25.59 127 ARG A C 1
ATOM 884 O O . ARG A 1 127 ? 22.262 6.736 40.950 1.00 24.06 127 ARG A O 1
ATOM 892 N N . LEU A 1 128 ? 23.143 5.763 39.120 1.00 20.62 128 LEU A N 1
ATOM 893 C CA . LEU A 1 128 ? 22.564 6.698 38.165 1.00 22.29 128 LEU A CA 1
ATOM 894 C C . LEU A 1 128 ? 21.036 6.768 38.270 1.00 22.65 128 LEU A C 1
ATOM 895 O O . LEU A 1 128 ? 20.472 7.851 38.421 1.00 22.51 128 LEU A O 1
ATOM 900 N N . ILE A 1 129 ? 20.360 5.627 38.194 1.00 20.94 129 ILE A N 1
ATOM 901 C CA . ILE A 1 129 ? 18.900 5.620 38.342 1.00 21.82 129 ILE A CA 1
ATOM 902 C C . ILE A 1 129 ? 18.499 6.316 39.650 1.00 26.78 129 ILE A C 1
ATOM 903 O O . ILE A 1 129 ? 17.547 7.106 39.687 1.00 25.54 129 ILE A O 1
ATOM 908 N N . GLY A 1 130 ? 19.256 6.044 40.712 1.00 22.26 130 GLY A N 1
ATOM 909 C CA . GLY A 1 130 ? 18.988 6.622 42.023 1.00 22.89 130 GLY A CA 1
ATOM 910 C C . GLY A 1 130 ? 19.057 8.132 41.991 1.00 24.59 130 GLY A C 1
ATOM 911 O O . GLY A 1 130 ? 18.125 8.792 42.422 1.00 28.81 130 GLY A O 1
ATOM 912 N N . ASP A 1 131 ? 20.156 8.668 41.453 1.00 30.84 131 ASP A N 1
ATOM 913 C CA . ASP A 1 131 ? 20.346 10.108 41.270 1.00 27.83 131 ASP A CA 1
ATOM 914 C C . ASP A 1 131 ? 19.208 10.738 40.493 1.00 31.11 131 ASP A C 1
ATOM 915 O O . ASP A 1 131 ? 18.654 11.751 40.920 1.00 26.55 131 ASP A O 1
ATOM 920 N N . ALA A 1 132 ? 18.868 10.155 39.346 1.00 22.36 132 ALA A N 1
ATOM 921 C CA . ALA A 1 132 ? 17.851 10.764 38.489 1.00 27.37 132 ALA A CA 1
ATOM 922 C C . ALA A 1 132 ? 16.514 10.805 39.211 1.00 30.48 132 ALA A C 1
ATOM 923 O O . ALA A 1 132 ? 15.824 11.830 39.208 1.00 27.02 132 ALA A O 1
ATOM 925 N N . GLN A 1 133 ? 16.160 9.697 39.854 1.00 22.92 133 GLN A N 1
ATOM 926 C CA . GLN A 1 133 ? 14.929 9.662 40.621 1.00 28.57 133 GLN A CA 1
ATOM 927 C C . GLN A 1 133 ? 14.939 10.714 41.735 1.00 31.38 133 GLN A C 1
ATOM 928 O O . GLN A 1 133 ? 13.941 11.380 41.963 1.00 30.20 133 GLN A O 1
ATOM 934 N N . ALA A 1 134 ? 16.074 10.874 42.411 1.00 30.16 134 ALA A N 1
ATOM 935 C CA . ALA A 1 134 ? 16.177 11.865 43.478 1.00 33.39 134 ALA A CA 1
ATOM 936 C C . ALA A 1 134 ? 15.952 13.264 42.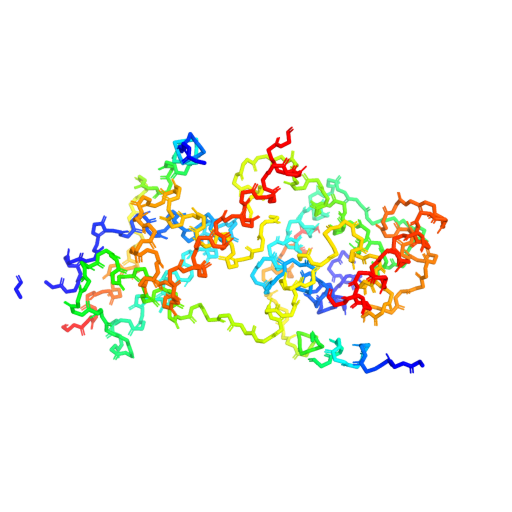921 1.00 36.46 134 ALA A C 1
ATOM 937 O O . ALA A 1 134 ? 15.162 14.048 43.451 1.00 43.04 134 ALA A O 1
ATOM 939 N N . GLU A 1 135 ? 16.631 13.571 41.830 1.00 31.66 135 GLU A N 1
ATOM 940 C CA . GLU A 1 135 ? 16.562 14.903 41.251 1.00 35.03 135 GLU A CA 1
ATOM 941 C C . GLU A 1 135 ? 15.165 15.213 40.741 1.00 33.55 135 GLU A C 1
ATOM 942 O O . GLU A 1 135 ? 14.664 16.320 40.901 1.00 34.56 135 GLU A O 1
ATOM 948 N N . ILE A 1 136 ? 14.535 14.229 40.127 1.00 30.71 136 ILE A N 1
ATOM 949 C CA . ILE A 1 136 ? 13.158 14.383 39.682 1.00 35.87 136 ILE A CA 1
ATOM 950 C C . ILE A 1 136 ? 12.211 14.588 40.875 1.00 38.05 136 ILE A C 1
ATOM 951 O O . ILE A 1 136 ? 11.454 15.551 40.905 1.00 39.35 136 ILE A O 1
ATOM 956 N N . ASP A 1 137 ? 12.257 13.687 41.854 1.00 32.55 137 ASP A N 1
ATOM 957 C CA . ASP A 1 137 ? 11.419 13.838 43.043 1.00 43.53 137 ASP A CA 1
ATOM 958 C C . ASP A 1 137 ? 11.533 15.239 43.649 1.00 46.08 137 ASP A C 1
ATOM 959 O O . ASP A 1 137 ? 10.528 15.844 44.029 1.00 47.40 137 ASP A O 1
ATOM 964 N N . ALA A 1 138 ? 12.761 15.744 43.737 1.00 45.22 138 ALA A N 1
ATOM 965 C CA . ALA A 1 138 ? 13.026 17.032 44.372 1.00 43.86 138 ALA A CA 1
ATOM 966 C C . ALA A 1 138 ? 12.498 18.203 43.540 1.00 45.94 138 ALA A C 1
ATOM 967 O O . ALA A 1 138 ? 12.584 19.357 43.954 1.00 53.39 138 ALA A O 1
ATOM 969 N N . GLU A 1 139 ? 11.928 17.886 42.381 1.00 48.93 139 GLU A N 1
ATOM 970 C CA . GLU A 1 139 ? 11.473 18.876 41.406 1.00 46.91 139 GLU A CA 1
ATOM 971 C C . GLU A 1 139 ? 12.597 19.847 41.093 1.00 56.62 139 GLU A C 1
ATOM 972 O O . GLU A 1 139 ? 13.729 19.425 40.850 1.00 58.16 139 GLU A O 1
ATOM 978 N N . ARG B 2 30 ? 30.936 35.235 28.961 1.00 66.64 30 ARG B N 1
ATOM 979 C CA . ARG B 2 30 ? 31.012 36.691 29.041 1.00 69.99 30 ARG B CA 1
ATOM 980 C C . ARG B 2 30 ? 31.621 37.274 27.770 1.00 71.73 30 ARG B C 1
ATOM 981 O O . ARG B 2 30 ? 30.898 37.724 26.877 1.00 68.53 30 ARG B O 1
ATOM 989 N N . GLN B 2 31 ? 32.952 37.272 27.695 1.00 72.95 31 GLN B N 1
ATOM 990 C CA . GLN B 2 31 ? 33.654 37.626 26.470 1.00 68.10 31 GLN B CA 1
ATOM 991 C C . GLN B 2 31 ? 33.023 36.805 25.353 1.00 69.36 31 GLN B C 1
ATOM 992 O O . GLN B 2 31 ? 32.074 36.055 25.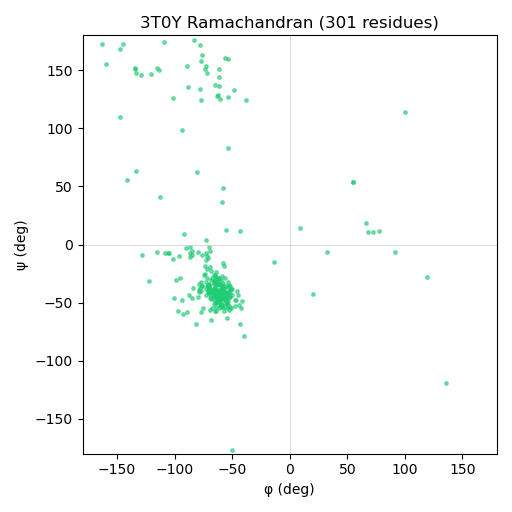597 1.00 72.65 31 GLN B O 1
ATOM 998 N N . GLN B 2 32 ? 33.545 36.904 24.134 1.00 69.49 32 GLN B N 1
ATOM 999 C CA . GLN B 2 32 ? 33.057 36.000 23.095 1.00 61.30 32 GLN B CA 1
ATOM 1000 C C . GLN B 2 32 ? 34.068 35.430 22.105 1.00 59.47 32 GLN B C 1
ATOM 1001 O O . GLN B 2 32 ? 33.903 35.530 20.886 1.00 57.61 32 GLN B O 1
ATOM 1007 N N . ALA B 2 33 ? 35.094 34.792 22.652 1.00 62.94 33 ALA B N 1
ATOM 1008 C CA . ALA B 2 33 ? 36.089 34.120 21.845 1.00 52.31 33 ALA B CA 1
ATOM 1009 C C . ALA B 2 33 ? 35.439 32.957 21.109 1.00 51.07 33 ALA B C 1
ATOM 1010 O O . ALA B 2 33 ? 35.783 32.669 19.961 1.00 53.17 33 ALA B O 1
ATOM 1012 N N . ILE B 2 34 ? 34.497 32.292 21.770 1.00 48.82 34 ILE B N 1
ATOM 1013 C CA . ILE B 2 34 ? 33.806 31.150 21.172 1.00 54.26 34 ILE B CA 1
ATOM 1014 C C . ILE B 2 34 ? 33.192 31.523 19.820 1.00 51.21 34 ILE B C 1
ATOM 1015 O O . ILE B 2 34 ? 33.246 30.736 18.865 1.00 47.33 34 ILE B O 1
ATOM 1020 N N . GLY B 2 35 ? 32.603 32.718 19.752 1.00 46.51 35 GLY B N 1
ATOM 1021 C CA . GLY B 2 35 ? 32.004 33.207 18.520 1.00 47.21 35 GLY B CA 1
ATOM 1022 C C . GLY B 2 35 ? 33.022 33.222 17.401 1.00 50.07 35 GLY B C 1
ATOM 1023 O O . GLY B 2 35 ? 32.824 32.597 16.356 1.00 46.23 35 GLY B O 1
ATOM 1024 N N . VAL B 2 36 ? 34.119 33.940 17.641 1.00 52.33 36 VAL B N 1
ATOM 1025 C CA . VAL B 2 36 ? 35.266 33.973 16.740 1.00 45.38 36 VAL B CA 1
ATOM 1026 C C . VAL B 2 36 ? 35.687 32.586 16.289 1.00 45.17 36 VAL B C 1
ATOM 1027 O O . VAL B 2 36 ? 35.818 32.320 15.095 1.00 49.79 36 VAL B O 1
ATOM 1031 N N . LYS B 2 37 ? 35.908 31.694 17.245 1.00 44.87 37 LYS B N 1
ATOM 1032 C CA . LYS B 2 37 ? 36.264 30.324 16.900 1.00 45.16 37 LYS B CA 1
ATOM 1033 C C . LYS B 2 37 ? 35.197 29.679 16.027 1.00 48.42 37 LYS B C 1
ATOM 1034 O O . LYS B 2 37 ? 35.506 29.018 15.033 1.00 51.23 37 LYS B O 1
ATOM 1040 N N . LEU B 2 38 ? 33.935 29.864 16.401 1.00 49.73 38 LEU B N 1
ATOM 1041 C CA . LEU B 2 38 ? 32.842 29.266 15.642 1.00 48.21 38 LEU B CA 1
ATOM 1042 C C . LEU B 2 38 ? 32.784 29.818 14.214 1.00 47.58 38 LEU B C 1
ATOM 1043 O O . LEU B 2 38 ? 32.664 29.056 13.249 1.00 45.88 38 LEU B O 1
ATOM 1048 N N . ARG B 2 39 ? 32.895 31.136 14.074 1.00 43.37 39 ARG B N 1
ATOM 1049 C CA . ARG B 2 39 ? 32.914 31.726 12.740 1.00 47.85 39 ARG B CA 1
ATOM 1050 C C . ARG B 2 39 ? 34.060 31.170 11.895 1.00 51.04 39 ARG B C 1
ATOM 1051 O O . ARG B 2 39 ? 33.908 30.966 10.689 1.00 48.39 39 ARG B O 1
ATOM 1059 N N . GLN B 2 40 ? 35.192 30.890 12.533 1.00 55.07 40 GLN B N 1
ATOM 1060 C CA . GLN B 2 40 ? 36.328 30.308 11.821 1.00 54.17 40 GLN B CA 1
ATOM 1061 C C . GLN B 2 40 ? 35.959 29.020 11.091 1.00 56.22 40 GLN B C 1
ATOM 1062 O O . GLN B 2 40 ? 36.261 28.860 9.904 1.00 59.72 40 GLN B O 1
ATOM 1076 N N . PHE B 2 42 ? 32.932 27.831 10.495 1.00 52.38 42 PHE B N 1
ATOM 1077 C CA . PHE B 2 42 ? 31.712 27.925 9.696 1.00 50.05 42 PHE B CA 1
ATOM 1078 C C . PHE B 2 42 ? 31.882 28.884 8.521 1.00 51.51 42 PHE B C 1
ATOM 1079 O O . PHE B 2 42 ? 30.910 29.278 7.870 1.00 50.43 42 PHE B O 1
ATOM 1087 N N . ASP B 2 43 ? 33.133 29.235 8.248 1.00 52.50 43 ASP B N 1
ATOM 1088 C CA . ASP B 2 43 ? 33.479 30.089 7.119 1.00 52.07 43 ASP B CA 1
ATOM 1089 C C . ASP B 2 43 ? 33.005 29.511 5.778 1.00 54.42 43 ASP B C 1
ATOM 1090 O O . ASP B 2 43 ? 32.473 30.231 4.933 1.00 54.44 43 ASP B O 1
ATOM 1095 N N . GLU B 2 44 ? 33.202 28.210 5.593 1.00 54.39 44 GLU B N 1
ATOM 1096 C CA . GLU B 2 44 ? 32.884 27.537 4.336 1.00 55.23 44 GLU B CA 1
ATOM 1097 C C . GLU B 2 44 ? 31.539 27.975 3.770 1.00 52.97 44 GLU B C 1
ATOM 1098 O O . GLU B 2 44 ? 31.481 28.643 2.734 1.00 53.12 44 GLU B O 1
ATOM 1100 N N . VAL B 2 45 ? 30.471 27.597 4.470 1.00 51.94 45 VAL B N 1
ATOM 1101 C CA . VAL B 2 45 ? 29.088 27.857 4.058 1.00 55.47 45 VAL B CA 1
ATOM 1102 C C . VAL B 2 45 ? 28.791 29.336 3.782 1.00 50.16 45 VAL B C 1
ATOM 1103 O O . VAL B 2 45 ? 27.992 29.674 2.894 1.00 45.35 45 VAL B O 1
ATOM 1107 N N . VAL B 2 46 ? 29.421 30.209 4.561 1.00 45.23 46 VAL B N 1
ATOM 1108 C CA . VAL B 2 46 ? 29.214 31.638 4.404 1.00 44.91 46 VAL B CA 1
ATOM 1109 C C . VAL B 2 46 ? 29.720 32.108 3.044 1.00 46.50 46 VAL B C 1
ATOM 1110 O O . VAL B 2 46 ? 29.234 33.099 2.501 1.00 48.66 46 VAL B O 1
ATOM 1114 N N . ASN B 2 47 ? 30.684 31.380 2.490 1.00 49.12 47 ASN B N 1
ATOM 1115 C CA . ASN B 2 47 ? 31.331 31.795 1.246 1.00 53.48 47 ASN B CA 1
ATOM 1116 C C . ASN B 2 47 ? 30.926 30.995 0.006 1.00 50.02 47 ASN B C 1
ATOM 1117 O O . ASN B 2 47 ? 31.299 31.336 -1.109 1.00 49.34 47 ASN B O 1
ATOM 1122 N N . GLU B 2 48 ? 30.158 29.932 0.201 1.00 50.45 48 GLU B N 1
ATOM 1123 C CA . GLU B 2 48 ? 29.580 29.231 -0.927 1.00 49.44 48 GLU B CA 1
ATOM 1124 C C . GLU B 2 48 ? 28.477 30.096 -1.507 1.00 50.16 48 GLU B C 1
ATOM 1125 O O . GLU B 2 48 ? 27.801 30.821 -0.778 1.00 51.77 48 GLU B O 1
ATOM 1131 N N . PRO B 2 49 ? 28.278 30.012 -2.826 1.00 52.96 49 PRO B N 1
ATOM 1132 C CA . PRO B 2 49 ? 27.167 30.711 -3.473 1.00 47.84 49 PRO B CA 1
ATOM 1133 C C . PRO B 2 49 ? 25.844 30.199 -2.927 1.00 45.65 49 PRO B C 1
ATOM 1134 O O . PRO B 2 49 ? 25.745 29.046 -2.512 1.00 43.08 49 PRO B O 1
ATOM 1138 N N . VAL B 2 50 ? 24.831 31.054 -2.933 1.00 46.90 50 VAL B N 1
ATOM 1139 C CA . VAL B 2 50 ? 23.523 30.680 -2.416 1.00 45.07 50 VAL B CA 1
ATOM 1140 C C . VAL B 2 50 ? 22.754 29.801 -3.404 1.00 41.48 50 VAL B C 1
ATOM 1141 O O . VAL B 2 50 ? 22.553 30.189 -4.547 1.00 46.66 50 VAL B O 1
ATOM 1145 N N . PRO B 2 51 ? 22.322 28.614 -2.959 1.00 39.66 51 PRO B N 1
ATOM 1146 C CA . PRO B 2 51 ? 21.489 27.674 -3.724 1.00 41.38 51 PRO B CA 1
ATOM 1147 C C . PRO B 2 51 ? 20.428 28.375 -4.568 1.00 48.35 51 PRO B C 1
ATOM 1148 O O . PRO B 2 51 ? 19.626 29.149 -4.006 1.00 40.09 51 PRO B O 1
ATOM 1152 N N . ASP B 2 52 ? 20.419 28.100 -5.879 1.00 36.08 52 ASP B N 1
ATOM 1153 C CA . ASP B 2 52 ? 19.504 28.758 -6.811 1.00 35.73 52 ASP B CA 1
ATOM 1154 C C . ASP B 2 52 ? 18.064 28.692 -6.325 1.00 39.51 52 ASP B C 1
ATOM 1155 O O . ASP B 2 52 ? 17.286 29.650 -6.476 1.00 41.12 52 ASP B O 1
ATOM 1160 N N . GLU B 2 53 ? 17.724 27.553 -5.734 1.00 37.06 53 GLU B N 1
ATOM 1161 C CA . GLU B 2 53 ? 16.396 27.314 -5.194 1.00 40.22 53 GLU B CA 1
ATOM 1162 C C . GLU B 2 53 ? 15.988 28.409 -4.206 1.00 39.89 53 GLU B C 1
ATOM 1163 O O . GLU B 2 53 ? 14.848 28.884 -4.226 1.00 38.68 53 GLU B O 1
ATOM 1169 N N . PHE B 2 54 ? 16.913 28.827 -3.348 1.00 38.77 54 PHE B N 1
ATOM 1170 C CA . PHE B 2 54 ? 16.584 29.878 -2.378 1.00 34.96 54 PHE B CA 1
ATOM 1171 C C . PHE B 2 54 ? 16.139 31.141 -3.085 1.00 36.76 54 PHE B C 1
ATOM 1172 O O . PHE B 2 54 ? 15.119 31.740 -2.739 1.00 35.75 54 PHE B O 1
ATOM 1180 N N . LEU B 2 55 ? 16.901 31.538 -4.097 1.00 39.36 55 LEU B N 1
ATOM 1181 C CA . LEU B 2 55 ? 16.610 32.776 -4.820 1.00 42.22 55 LEU B CA 1
ATOM 1182 C C . LEU B 2 55 ? 15.342 32.622 -5.658 1.00 37.26 55 LEU B C 1
ATOM 1183 O O . LEU B 2 55 ? 14.497 33.527 -5.713 1.00 35.84 55 LEU B O 1
ATOM 1188 N N . ALA B 2 56 ? 15.200 31.458 -6.280 1.00 34.44 56 ALA B N 1
ATOM 1189 C CA . ALA B 2 56 ? 13.988 31.154 -7.025 1.00 38.73 56 ALA B CA 1
ATOM 1190 C C . ALA B 2 56 ? 12.771 31.330 -6.135 1.00 42.57 56 ALA B C 1
ATOM 1191 O O . ALA B 2 56 ? 11.768 31.918 -6.539 1.00 43.96 56 ALA B O 1
ATOM 1193 N N . ILE B 2 57 ? 12.866 30.829 -4.909 1.00 40.91 57 ILE B N 1
ATOM 1194 C CA . ILE B 2 57 ? 11.745 30.916 -3.996 1.00 37.75 57 ILE B CA 1
ATOM 1195 C C . ILE B 2 57 ? 11.393 32.365 -3.735 1.00 36.21 57 ILE B C 1
ATOM 1196 O O . ILE B 2 57 ? 10.220 32.727 -3.683 1.00 39.06 57 ILE B O 1
ATOM 1201 N N . LEU B 2 58 ? 12.407 33.202 -3.575 1.00 36.77 58 LEU B N 1
ATOM 1202 C CA . LEU B 2 58 ? 12.149 34.609 -3.266 1.00 40.25 58 LEU B CA 1
ATOM 1203 C C . LEU B 2 58 ? 11.552 35.359 -4.458 1.00 41.14 58 LEU B C 1
ATOM 1204 O O . LEU B 2 58 ? 10.718 36.249 -4.285 1.00 40.86 58 LEU B O 1
ATOM 1209 N N . ARG B 2 59 ? 11.982 35.000 -5.663 1.00 42.98 59 ARG B N 1
ATOM 1210 C CA . ARG B 2 59 ? 11.410 35.594 -6.871 1.00 47.17 59 ARG B CA 1
ATOM 1211 C C . ARG B 2 59 ? 9.889 35.385 -6.895 1.00 54.00 59 ARG B C 1
ATOM 1212 O O . ARG B 2 59 ? 9.129 36.295 -7.242 1.00 52.24 59 ARG B O 1
ATOM 1220 N N . LYS B 2 60 ? 9.456 34.189 -6.500 1.00 47.23 60 LYS B N 1
ATOM 1221 C CA . LYS B 2 60 ? 8.043 33.819 -6.534 1.00 51.25 60 LYS B CA 1
ATOM 1222 C C . LYS B 2 60 ? 7.194 34.767 -5.697 1.00 53.04 60 LYS B C 1
ATOM 1223 O O . LYS B 2 60 ? 5.967 34.800 -5.827 1.00 50.12 60 LYS B O 1
ATOM 1229 N N . ALA B 2 61 ? 7.850 35.530 -4.831 1.00 52.04 61 ALA B N 1
ATOM 1230 C CA . ALA B 2 61 ? 7.149 36.472 -3.967 1.00 60.02 61 ALA B CA 1
ATOM 1231 C C . ALA B 2 61 ? 6.011 37.159 -4.717 1.00 67.45 61 ALA B C 1
ATOM 1232 O O . ALA B 2 61 ? 4.846 36.788 -4.556 1.00 73.00 61 ALA B O 1
ATOM 1234 N N . GLU B 2 62 ? 6.352 38.155 -5.534 1.00 67.23 62 GLU B N 1
ATOM 1235 C CA . GLU B 2 62 ? 5.366 38.847 -6.371 1.00 77.48 62 GLU B CA 1
ATOM 1236 C C . GLU B 2 62 ? 5.886 39.069 -7.796 1.00 75.76 62 GLU B C 1
ATOM 1237 O O . GLU B 2 62 ? 6.340 38.134 -8.463 1.00 73.23 62 GLU B O 1
ATOM 1251 N N . SER C 1 16 ? 21.171 -8.341 6.837 1.00 62.26 16 SER C N 1
ATOM 1252 C CA . SER C 1 16 ? 21.965 -7.125 6.706 1.00 58.70 16 SER C CA 1
ATOM 1253 C C . SER C 1 16 ? 21.799 -6.236 7.935 1.00 55.88 16 SER C C 1
ATOM 1254 O O . SER C 1 16 ? 20.985 -6.512 8.821 1.00 51.12 16 SER C O 1
ATOM 1257 N N . LEU C 1 17 ? 22.582 -5.167 7.978 1.00 51.81 17 LEU C N 1
ATOM 1258 C CA . LEU C 1 17 ? 22.483 -4.192 9.044 1.00 51.02 17 LEU C CA 1
ATOM 1259 C C . LEU C 1 17 ? 21.096 -3.575 8.980 1.00 46.30 17 LEU C C 1
ATOM 1260 O O . LEU C 1 17 ? 20.383 -3.478 9.978 1.00 43.67 17 LEU C O 1
ATOM 1265 N N . LEU C 1 18 ? 20.717 -3.173 7.778 1.00 48.26 18 LEU C N 1
ATOM 1266 C CA . LEU C 1 18 ? 19.400 -2.615 7.535 1.00 50.47 18 LEU C CA 1
ATOM 1267 C C . LEU C 1 18 ? 18.278 -3.518 8.047 1.00 47.88 18 LEU C C 1
ATOM 1268 O O . LEU C 1 18 ? 17.255 -3.034 8.520 1.00 50.74 18 LEU C O 1
ATOM 1273 N N . ALA C 1 19 ? 18.469 -4.827 7.958 1.00 48.49 19 ALA C N 1
ATOM 1274 C CA . ALA C 1 19 ? 17.394 -5.760 8.261 1.00 48.36 19 ALA C CA 1
ATOM 1275 C C . ALA C 1 19 ? 17.296 -6.042 9.760 1.00 50.96 19 ALA C C 1
ATOM 1276 O O . ALA C 1 19 ? 16.197 -6.184 10.312 1.00 48.70 19 ALA C O 1
ATOM 1278 N N . ARG C 1 20 ? 18.446 -6.126 10.419 1.00 45.78 20 ARG C N 1
ATOM 1279 C CA . ARG C 1 20 ? 18.462 -6.343 11.857 1.00 45.33 20 ARG C CA 1
ATOM 1280 C C . ARG C 1 20 ? 17.975 -5.107 12.633 1.00 45.54 20 ARG C C 1
ATOM 1281 O O . ARG C 1 20 ? 17.290 -5.248 13.657 1.00 39.45 20 ARG C O 1
ATOM 1289 N N . LEU C 1 21 ? 18.306 -3.911 12.133 1.00 37.73 21 LEU C N 1
ATOM 1290 C CA . LEU C 1 21 ? 18.063 -2.667 12.872 1.00 32.85 21 LEU C CA 1
ATOM 1291 C C . LEU C 1 21 ? 16.769 -1.968 12.516 1.00 35.77 21 LEU C C 1
ATOM 1292 O O . LEU C 1 21 ? 16.189 -1.281 13.348 1.00 35.43 21 LEU C O 1
ATOM 1297 N N . ALA C 1 22 ? 16.310 -2.139 11.286 1.00 35.32 22 ALA C N 1
ATOM 1298 C CA . ALA C 1 22 ? 15.133 -1.408 10.809 1.00 36.71 22 ALA C CA 1
ATOM 1299 C C . ALA C 1 22 ? 13.963 -1.381 11.804 1.00 29.16 22 ALA C C 1
ATOM 1300 O O . ALA C 1 22 ? 13.332 -0.342 12.008 1.00 31.85 22 ALA C O 1
ATOM 1302 N N . PRO C 1 23 ? 13.662 -2.520 12.428 1.00 29.95 23 PRO C N 1
ATOM 1303 C CA . PRO C 1 23 ? 12.449 -2.481 13.258 1.00 34.39 23 PRO C CA 1
ATOM 1304 C C . PRO C 1 23 ? 12.614 -1.659 14.544 1.00 33.72 23 PRO C C 1
ATOM 1305 O O . PRO C 1 23 ? 11.639 -1.362 15.244 1.00 27.62 23 PRO C O 1
ATOM 1309 N N . HIS C 1 24 ? 13.846 -1.270 14.834 1.00 29.92 24 HIS C N 1
ATOM 1310 C CA . HIS C 1 24 ? 14.145 -0.638 16.111 1.00 33.59 24 HIS C CA 1
ATOM 1311 C C . HIS C 1 24 ? 14.269 0.878 15.981 1.00 33.91 24 HIS C C 1
ATOM 1312 O O . HIS C 1 24 ? 14.249 1.621 16.985 1.00 25.11 24 HIS C O 1
ATOM 1319 N N . LEU C 1 25 ? 14.351 1.336 14.732 1.00 26.68 25 LEU C N 1
ATOM 1320 C CA . LEU C 1 25 ? 14.621 2.748 14.449 1.00 31.01 25 LEU C CA 1
ATOM 1321 C C . LEU C 1 25 ? 13.601 3.723 15.052 1.00 24.70 25 LEU C C 1
ATOM 1322 O O . LEU C 1 25 ? 13.988 4.772 15.542 1.00 31.46 25 LEU C O 1
ATOM 1327 N N . PRO C 1 26 ? 12.302 3.393 15.021 1.00 23.75 26 PRO C N 1
ATOM 1328 C CA . PRO C 1 26 ? 11.360 4.319 15.668 1.00 26.57 26 PRO C CA 1
ATOM 1329 C C . PRO C 1 26 ? 11.641 4.457 17.163 1.00 26.97 26 PRO C C 1
ATOM 1330 O O . PRO C 1 26 ? 11.344 5.499 17.754 1.00 29.57 26 PRO C O 1
ATOM 1334 N N . TYR C 1 27 ? 12.198 3.415 17.776 1.00 25.15 27 TYR C N 1
ATOM 1335 C CA . TYR C 1 27 ? 12.429 3.440 19.221 1.00 23.46 27 TYR C CA 1
ATOM 1336 C C . TYR C 1 27 ? 13.672 4.229 19.597 1.00 22.22 27 TYR C C 1
ATOM 1337 O O . TYR C 1 27 ? 13.620 5.064 20.478 1.00 22.44 27 TYR C O 1
ATOM 1346 N N . ILE C 1 28 ? 14.766 4.014 18.880 1.00 24.38 28 ILE C N 1
ATOM 1347 C CA . ILE C 1 28 ? 15.948 4.807 19.102 1.00 22.96 28 ILE C CA 1
ATOM 1348 C C . ILE C 1 28 ? 15.620 6.280 18.849 1.00 26.14 28 ILE C C 1
ATOM 1349 O O . ILE C 1 28 ? 16.181 7.161 19.495 1.00 24.48 28 ILE C O 1
ATOM 1354 N N . ARG C 1 29 ? 14.678 6.572 17.955 1.00 23.12 29 ARG C N 1
ATOM 1355 C CA . ARG C 1 29 ? 14.364 7.984 17.727 1.00 21.39 29 ARG C CA 1
ATOM 1356 C C . ARG C 1 29 ? 13.666 8.550 18.932 1.00 23.54 29 ARG C C 1
ATOM 1357 O O . ARG C 1 29 ? 13.881 9.715 19.291 1.00 20.63 29 ARG C O 1
ATOM 1365 N N . ARG C 1 30 ? 12.798 7.741 19.537 1.00 23.61 30 ARG C N 1
ATOM 1366 C CA . ARG C 1 30 ? 12.094 8.186 20.726 1.00 25.19 30 ARG C CA 1
ATOM 1367 C C . ARG C 1 30 ? 13.119 8.483 21.810 1.00 24.54 30 ARG C C 1
ATOM 1368 O O . ARG C 1 30 ? 13.056 9.516 22.456 1.00 22.38 30 ARG C O 1
ATOM 1376 N N . TYR C 1 31 ? 14.065 7.569 22.004 1.00 22.87 31 TYR C N 1
ATOM 1377 C CA . TYR C 1 31 ? 15.046 7.738 23.067 1.00 23.01 31 TYR C CA 1
ATOM 1378 C C . TYR C 1 31 ? 15.903 8.975 22.788 1.00 20.90 31 TYR C C 1
ATOM 1379 O O . TYR C 1 31 ? 16.123 9.805 23.670 1.00 20.25 31 TYR C O 1
ATOM 1388 N N . ALA C 1 32 ? 16.364 9.087 21.544 1.00 16.44 32 ALA C N 1
ATOM 1389 C CA . ALA C 1 32 ? 17.242 10.162 21.117 1.00 18.60 32 ALA C CA 1
ATOM 1390 C C . ALA C 1 32 ? 16.630 11.508 21.430 1.00 18.15 32 ALA C C 1
ATOM 1391 O O . ALA C 1 32 ? 17.294 12.392 21.988 1.00 20.60 32 ALA C O 1
ATOM 1393 N N . ARG C 1 33 ? 15.344 11.649 21.098 1.00 21.04 33 ARG C N 1
ATOM 1394 C CA . ARG C 1 33 ? 14.621 12.904 21.274 1.00 18.52 33 ARG C CA 1
ATOM 1395 C C . ARG C 1 33 ? 14.447 13.197 22.759 1.00 21.58 33 ARG C C 1
ATOM 1396 O O . ARG C 1 33 ? 14.612 14.329 23.195 1.00 22.26 33 ARG C O 1
ATOM 1404 N N . ALA C 1 34 ? 14.160 12.174 23.550 1.00 19.10 34 ALA C N 1
ATOM 1405 C CA . ALA C 1 34 ? 13.915 12.412 24.961 1.00 22.85 34 ALA C CA 1
ATOM 1406 C C . ALA C 1 34 ? 15.224 12.796 25.645 1.00 21.02 34 ALA C C 1
ATOM 1407 O O . ALA C 1 34 ? 15.236 13.611 26.573 1.00 23.23 34 ALA C O 1
ATOM 1409 N N . LEU C 1 35 ? 16.326 12.204 25.184 1.00 19.27 35 LEU C N 1
ATOM 1410 C CA . LEU C 1 35 ? 17.617 12.402 25.830 1.00 15.33 35 LEU C CA 1
ATOM 1411 C C . LEU C 1 35 ? 18.200 13.746 25.481 1.00 18.79 35 LEU C C 1
ATOM 1412 O O . LEU C 1 35 ? 18.738 14.421 26.354 1.00 18.18 35 LEU C O 1
ATOM 1417 N N . THR C 1 36 ? 18.059 14.163 24.223 1.00 18.57 36 THR C N 1
ATOM 1418 C CA . THR C 1 36 ? 18.812 15.311 23.738 1.00 21.61 36 THR C CA 1
ATOM 1419 C C . THR C 1 36 ? 17.994 16.595 23.505 1.00 23.73 36 THR C C 1
ATOM 1420 O O . THR C 1 36 ? 18.566 17.643 23.218 1.00 19.16 36 THR C O 1
ATOM 1424 N N . GLY C 1 37 ? 16.669 16.514 23.615 1.00 19.57 37 GLY C N 1
ATOM 1425 C CA . GLY C 1 37 ? 15.873 17.717 23.706 1.00 21.06 37 GLY C CA 1
ATOM 1426 C C . GLY C 1 37 ? 14.841 17.982 22.642 1.00 25.48 37 GLY C C 1
ATOM 1427 O O . GLY C 1 37 ? 13.858 18.679 22.908 1.00 27.14 37 GLY C O 1
ATOM 1428 N N . ASP C 1 38 ? 15.083 17.472 21.440 1.00 22.47 38 ASP C N 1
ATOM 1429 C CA . ASP C 1 38 ? 14.121 17.560 20.350 1.00 26.95 38 ASP C CA 1
ATOM 1430 C C . ASP C 1 38 ? 14.468 16.553 19.251 1.00 29.44 38 ASP C C 1
ATOM 1431 O O . ASP C 1 38 ? 15.523 15.899 19.301 1.00 26.17 38 ASP C O 1
ATOM 1436 N N . GLN C 1 39 ? 13.579 16.425 18.264 1.00 27.78 39 GLN C N 1
ATOM 1437 C CA . GLN C 1 39 ? 13.717 15.381 17.253 1.00 26.37 39 GLN C CA 1
ATOM 1438 C C . GLN C 1 39 ? 14.881 15.663 16.316 1.00 23.71 39 GLN C C 1
ATOM 1439 O O . GLN C 1 39 ? 15.550 14.739 15.864 1.00 24.33 39 GLN C O 1
ATOM 1445 N N . ALA C 1 40 ? 15.128 16.935 16.028 1.00 20.75 40 ALA C N 1
ATOM 1446 C CA . ALA C 1 40 ? 16.246 17.302 15.155 1.00 23.12 40 ALA C CA 1
ATOM 1447 C C . ALA C 1 40 ? 17.584 16.906 15.771 1.00 24.92 40 ALA C C 1
ATOM 1448 O O . ALA C 1 40 ? 18.424 16.277 15.120 1.00 25.80 40 ALA C O 1
ATOM 1450 N N . THR C 1 41 ? 17.778 17.284 17.032 1.00 24.01 41 THR C N 1
ATOM 1451 C CA . THR C 1 41 ? 18.971 16.910 17.760 1.00 21.00 41 THR C CA 1
ATOM 1452 C C . THR C 1 41 ? 19.050 15.371 17.875 1.00 26.46 41 THR C C 1
ATOM 1453 O O . THR C 1 41 ? 20.119 14.773 17.640 1.00 20.06 41 THR C O 1
ATOM 1457 N N . GLY C 1 42 ? 17.921 14.730 18.184 1.00 21.61 42 GLY C N 1
ATOM 1458 C CA . GLY C 1 42 ? 17.906 13.271 18.334 1.00 23.60 42 GLY C CA 1
ATOM 1459 C C . GLY C 1 42 ? 18.252 12.540 17.033 1.00 27.40 42 GLY C C 1
ATOM 1460 O O . GLY C 1 42 ? 19.067 11.611 17.013 1.00 21.90 42 GLY C O 1
ATOM 1461 N N . ASP C 1 43 ? 17.636 12.975 15.935 1.00 23.80 43 ASP C N 1
ATOM 1462 C CA . ASP C 1 43 ? 17.932 12.418 14.626 1.00 25.30 43 ASP C CA 1
ATOM 1463 C C . ASP C 1 43 ? 19.375 12.669 14.226 1.00 23.48 43 ASP C C 1
ATOM 1464 O O . ASP C 1 43 ? 19.977 11.859 13.545 1.00 26.22 43 ASP C O 1
ATOM 1469 N N . HIS C 1 44 ? 19.941 13.788 14.638 1.00 26.27 44 HIS C N 1
ATOM 1470 C CA . HIS C 1 44 ? 21.353 14.020 14.353 1.00 28.89 44 HIS C CA 1
ATOM 1471 C C . HIS C 1 44 ? 22.202 12.883 14.933 1.00 26.68 44 HIS C C 1
ATOM 1472 O O . HIS C 1 44 ? 23.104 12.355 14.274 1.00 24.61 44 HIS C O 1
ATOM 1479 N N . TYR C 1 45 ? 21.893 12.493 16.170 1.00 23.32 45 TYR C N 1
ATOM 1480 C CA . TYR C 1 45 ? 22.710 11.519 16.888 1.00 22.37 45 TYR C CA 1
ATOM 1481 C C . TYR C 1 45 ? 22.478 10.092 16.389 1.00 22.47 45 TYR C C 1
ATOM 1482 O O . TYR C 1 45 ? 23.395 9.270 16.345 1.00 22.27 45 TYR C O 1
ATOM 1491 N N . VAL C 1 46 ? 21.238 9.811 16.028 1.00 16.86 46 VAL C N 1
ATOM 1492 C CA . VAL C 1 46 ? 20.919 8.559 15.392 1.00 25.50 46 VAL C CA 1
ATOM 1493 C C . VAL C 1 46 ? 21.693 8.405 14.070 1.00 25.34 46 VAL C C 1
ATOM 1494 O O . VAL C 1 46 ? 22.243 7.334 13.784 1.00 17.65 46 VAL C O 1
ATOM 1498 N N . ARG C 1 47 ? 21.705 9.463 13.252 1.00 22.83 47 ARG C N 1
ATOM 1499 C CA . ARG C 1 47 ? 22.406 9.412 11.972 1.00 26.40 47 ARG C CA 1
ATOM 1500 C C . ARG C 1 47 ? 23.876 9.107 12.211 1.00 28.32 47 ARG C C 1
ATOM 1501 O O . ARG C 1 47 ? 24.430 8.191 11.625 1.00 30.09 47 ARG C O 1
ATOM 1509 N N . VAL C 1 48 ? 24.506 9.872 13.086 1.00 23.61 48 VAL C N 1
ATOM 1510 C CA . VAL C 1 48 ? 25.910 9.648 13.383 1.00 28.04 48 VAL C CA 1
ATOM 1511 C C . VAL C 1 48 ? 26.171 8.183 13.760 1.00 35.50 48 VAL C C 1
ATOM 1512 O O . VAL C 1 48 ? 27.201 7.593 13.368 1.00 33.97 48 VAL C O 1
ATOM 1516 N N . ALA C 1 49 ? 25.229 7.603 14.502 1.00 23.48 49 ALA C N 1
ATOM 1517 C CA . ALA C 1 49 ? 25.361 6.222 14.989 1.00 31.17 49 ALA C CA 1
ATOM 1518 C C . ALA C 1 49 ? 25.290 5.241 13.850 1.00 29.64 49 ALA C C 1
ATOM 1519 O O . ALA C 1 49 ? 26.096 4.322 13.769 1.00 31.65 49 ALA C O 1
ATOM 1521 N N . LEU C 1 50 ? 24.306 5.429 12.983 1.00 26.58 50 LEU C N 1
ATOM 1522 C CA . LEU C 1 50 ? 24.095 4.516 11.884 1.00 30.34 50 LEU C CA 1
ATOM 1523 C C . LEU C 1 50 ? 25.254 4.613 10.909 1.00 35.79 50 LEU C C 1
ATOM 1524 O O . LEU C 1 50 ? 25.588 3.646 10.235 1.00 39.17 50 LEU C O 1
ATOM 1529 N N . GLU C 1 51 ? 25.882 5.775 10.841 1.00 35.38 51 GLU C N 1
ATOM 1530 C CA . GLU C 1 51 ? 27.002 5.949 9.929 1.00 38.15 51 GLU C CA 1
ATOM 1531 C C . GLU C 1 51 ? 28.238 5.285 10.492 1.00 37.99 51 GLU C C 1
ATOM 1532 O O . GLU C 1 51 ? 29.042 4.728 9.751 1.00 40.37 51 GLU C O 1
ATOM 1538 N N . ALA C 1 52 ? 28.390 5.342 11.808 1.00 39.34 52 ALA C N 1
ATOM 1539 C CA . ALA C 1 52 ? 29.487 4.647 12.466 1.00 40.38 52 ALA C CA 1
ATOM 1540 C C . ALA C 1 52 ? 29.411 3.153 12.136 1.00 41.64 52 ALA C C 1
ATOM 1541 O O . ALA C 1 52 ? 30.435 2.464 12.013 1.00 41.46 52 ALA C O 1
ATOM 1543 N N . LEU C 1 53 ? 28.186 2.660 11.975 1.00 37.78 53 LEU C N 1
ATOM 1544 C CA . LEU C 1 53 ? 27.971 1.239 11.752 1.00 37.61 53 LEU C CA 1
ATOM 1545 C C . LEU C 1 53 ? 28.104 0.879 10.278 1.00 41.77 53 LEU C C 1
ATOM 1546 O O . LEU C 1 53 ? 28.741 -0.119 9.935 1.00 37.28 53 LEU C O 1
ATOM 1551 N N . ALA C 1 54 ? 27.479 1.671 9.409 1.00 42.73 54 ALA C N 1
ATOM 1552 C CA . ALA C 1 54 ? 27.618 1.451 7.975 1.00 46.39 54 ALA C CA 1
ATOM 1553 C C . ALA C 1 54 ? 29.109 1.453 7.629 1.00 38.63 54 ALA C C 1
ATOM 1554 O O . ALA C 1 54 ? 29.584 0.571 6.936 1.00 45.78 54 ALA C O 1
ATOM 1556 N N . ALA C 1 55 ? 29.839 2.422 8.169 1.00 38.31 55 ALA C N 1
ATOM 1557 C CA . ALA C 1 55 ? 31.274 2.562 7.937 1.00 41.55 55 ALA C CA 1
ATOM 1558 C C . ALA C 1 55 ? 32.107 1.509 8.649 1.00 45.80 55 ALA C C 1
ATOM 1559 O O . ALA C 1 55 ? 33.321 1.435 8.447 1.00 52.18 55 ALA C O 1
ATOM 1561 N N . GLY C 1 56 ? 31.464 0.712 9.495 1.00 44.34 56 GLY C N 1
ATOM 1562 C CA . GLY C 1 56 ? 32.153 -0.333 10.232 1.00 41.30 56 GLY C CA 1
ATOM 1563 C C . GLY C 1 56 ? 33.118 0.190 11.278 1.00 45.03 56 GLY C C 1
ATOM 1564 O O . GLY C 1 56 ? 33.912 -0.561 11.847 1.00 46.35 56 GLY C O 1
ATOM 1565 N N . GLU C 1 57 ? 33.044 1.486 11.547 1.00 43.77 57 GLU C N 1
ATOM 1566 C CA . GLU C 1 57 ? 33.909 2.090 12.539 1.00 41.52 57 GLU C CA 1
ATOM 1567 C C . GLU C 1 57 ? 33.561 1.512 13.904 1.00 46.91 57 GLU C C 1
ATOM 1568 O O . GLU C 1 57 ? 34.418 1.385 14.786 1.00 45.10 57 GLU C O 1
ATOM 1574 N N . LEU C 1 58 ? 32.289 1.159 14.062 1.00 43.96 58 LEU C N 1
ATOM 1575 C CA . LEU C 1 58 ? 31.795 0.513 15.272 1.00 39.84 58 LEU C CA 1
ATOM 1576 C C . LEU C 1 58 ? 30.907 -0.639 14.842 1.00 40.86 58 LEU C C 1
ATOM 1577 O O . LEU C 1 58 ? 30.286 -0.584 13.773 1.00 38.37 58 LEU C O 1
ATOM 1582 N N . VAL C 1 59 ? 30.842 -1.672 15.672 1.00 35.34 59 VAL C N 1
ATOM 1583 C CA . VAL C 1 59 ? 30.080 -2.867 15.338 1.00 36.59 59 VAL C CA 1
ATOM 1584 C C . VAL C 1 59 ? 29.127 -3.252 16.471 1.00 34.09 59 VAL C C 1
ATOM 1585 O O . VAL C 1 59 ? 29.438 -3.041 17.642 1.00 33.58 59 VAL C O 1
ATOM 1589 N N . LEU C 1 60 ? 27.969 -3.797 16.104 1.00 26.54 60 LEU C N 1
ATOM 1590 C CA . LEU C 1 60 ? 27.020 -4.331 17.059 1.00 27.28 60 LEU C CA 1
ATOM 1591 C C . LEU C 1 60 ? 27.662 -5.478 17.813 1.00 33.67 60 LEU C C 1
ATOM 1592 O O . LEU C 1 60 ? 28.210 -6.386 17.193 1.00 37.79 60 LEU C O 1
ATOM 1597 N N . ASP C 1 61 ? 27.595 -5.426 19.146 1.00 30.69 61 ASP C N 1
ATOM 1598 C CA . ASP C 1 61 ? 28.097 -6.485 20.010 1.00 27.57 61 ASP C CA 1
ATOM 1599 C C . ASP C 1 61 ? 27.293 -7.758 19.747 1.00 30.05 61 ASP C C 1
ATOM 1600 O O . ASP C 1 61 ? 26.057 -7.749 19.758 1.00 28.22 61 ASP C O 1
ATOM 1605 N N . ALA C 1 62 ? 27.994 -8.849 19.487 1.00 33.34 62 ALA C N 1
ATOM 1606 C CA . ALA C 1 62 ? 27.340 -10.110 19.140 1.00 32.75 62 ALA C CA 1
ATOM 1607 C C . ALA C 1 62 ? 26.635 -10.770 20.331 1.00 28.66 62 ALA C C 1
ATOM 1608 O O . ALA C 1 62 ? 25.748 -11.605 20.153 1.00 27.66 62 ALA C O 1
ATOM 1610 N N . ASN C 1 63 ? 27.046 -10.399 21.538 1.00 27.26 63 ASN C N 1
ATOM 1611 C CA . ASN C 1 63 ? 26.416 -10.903 22.752 1.00 27.62 63 ASN C CA 1
ATOM 1612 C C . ASN C 1 63 ? 25.101 -10.197 23.110 1.00 32.03 63 ASN C C 1
ATOM 1613 O O . ASN C 1 63 ? 24.425 -10.610 24.047 1.00 27.61 63 ASN C O 1
ATOM 1618 N N . LEU C 1 64 ? 24.744 -9.138 22.376 1.00 24.77 64 LEU C N 1
ATOM 1619 C CA . LEU C 1 64 ? 23.545 -8.368 22.692 1.00 22.84 64 LEU C CA 1
ATOM 1620 C C . LEU C 1 64 ? 22.496 -8.503 21.581 1.00 23.56 64 LEU C C 1
ATOM 1621 O O . LEU C 1 64 ? 22.851 -8.676 20.421 1.00 24.41 64 LEU C O 1
ATOM 1626 N N . SER C 1 65 ? 21.214 -8.418 21.931 1.00 19.30 65 SER C N 1
ATOM 1627 C CA . SER C 1 65 ? 20.164 -8.330 20.917 1.00 20.24 65 SER C CA 1
ATOM 1628 C C . SER C 1 65 ? 20.440 -7.137 20.021 1.00 27.91 65 SER C C 1
ATOM 1629 O O . SER C 1 65 ? 21.196 -6.229 20.409 1.00 25.40 65 SER C O 1
ATOM 1632 N N . PRO C 1 66 ? 19.832 -7.130 18.818 1.00 28.67 66 PRO C N 1
ATOM 1633 C CA . PRO C 1 66 ? 20.002 -6.008 17.893 1.00 30.23 66 PRO C CA 1
ATOM 1634 C C . PRO C 1 66 ? 19.656 -4.689 18.544 1.00 27.65 66 PRO C C 1
ATOM 1635 O O . PRO C 1 66 ? 20.457 -3.761 18.470 1.00 25.28 66 PRO C O 1
ATOM 1639 N N . ARG C 1 67 ? 18.502 -4.617 19.203 1.00 30.17 67 ARG C N 1
ATOM 1640 C CA . ARG C 1 67 ? 18.095 -3.384 19.858 1.00 31.28 67 ARG C CA 1
ATOM 1641 C C . ARG C 1 67 ? 19.105 -2.922 20.933 1.00 24.15 67 ARG C C 1
ATOM 1642 O O . ARG C 1 67 ? 19.487 -1.751 20.975 1.00 28.94 67 ARG C O 1
ATOM 1650 N N . VAL C 1 68 ? 19.539 -3.829 21.790 1.00 21.97 68 VAL C N 1
ATOM 1651 C CA . VAL C 1 68 ? 20.432 -3.447 22.882 1.00 22.97 68 VAL C CA 1
ATOM 1652 C C . VAL C 1 68 ? 21.776 -2.970 22.322 1.00 23.93 68 VAL C C 1
ATOM 1653 O O . VAL C 1 68 ? 22.313 -1.948 22.756 1.00 19.47 68 VAL C O 1
ATOM 1657 N N . ALA C 1 69 ? 22.291 -3.688 21.332 1.00 20.59 69 ALA C N 1
ATOM 1658 C CA . ALA C 1 69 ? 23.569 -3.354 20.717 1.00 18.62 69 ALA C CA 1
ATOM 1659 C C . ALA C 1 69 ? 23.499 -2.017 19.985 1.00 19.38 69 ALA C C 1
ATOM 1660 O O . ALA C 1 69 ? 24.463 -1.266 19.955 1.00 22.85 69 ALA C O 1
ATOM 1662 N N . LEU C 1 70 ? 22.342 -1.709 19.418 1.00 20.88 70 LEU C N 1
ATOM 1663 C CA . LEU C 1 70 ? 22.133 -0.433 18.748 1.00 20.15 70 LEU C CA 1
ATOM 1664 C C . LEU C 1 70 ? 22.203 0.743 19.740 1.00 24.91 70 LEU C C 1
ATOM 1665 O O . LEU C 1 70 ? 22.909 1.724 19.508 1.00 20.10 70 LEU C O 1
ATOM 1670 N N . TYR C 1 71 ? 21.474 0.645 20.845 1.00 20.90 71 TYR C N 1
ATOM 1671 C CA . TYR C 1 71 ? 21.524 1.699 21.848 1.00 19.54 71 TYR C CA 1
ATOM 1672 C C . TYR C 1 71 ? 22.893 1.795 22.488 1.00 16.98 71 TYR C C 1
ATOM 1673 O O . TYR C 1 71 ? 23.290 2.857 22.905 1.00 18.78 71 TYR C O 1
ATOM 1682 N N . ARG C 1 72 ? 23.597 0.678 22.607 1.00 16.54 72 ARG C N 1
ATOM 1683 C CA . ARG C 1 72 ? 24.984 0.715 23.070 1.00 18.37 72 ARG C CA 1
ATOM 1684 C C . ARG C 1 72 ? 25.841 1.575 22.145 1.00 18.79 72 ARG C C 1
ATOM 1685 O O . ARG C 1 72 ? 26.620 2.397 22.617 1.00 21.03 72 ARG C O 1
ATOM 1693 N N . VAL C 1 73 ? 25.682 1.417 20.830 1.00 18.60 73 VAL C N 1
ATOM 1694 C CA . VAL C 1 73 ? 26.444 2.255 19.904 1.00 20.01 73 VAL C CA 1
ATOM 1695 C C . VAL C 1 73 ? 25.990 3.715 19.953 1.00 23.69 73 VAL C C 1
ATOM 1696 O O . VAL C 1 73 ? 26.817 4.629 19.971 1.00 26.04 73 VAL C O 1
ATOM 1700 N N . PHE C 1 74 ? 24.678 3.936 19.970 1.00 18.93 74 PHE C N 1
ATOM 1701 C CA . PHE C 1 74 ? 24.156 5.288 20.072 1.00 20.78 74 PHE C CA 1
ATOM 1702 C C . PHE C 1 74 ? 24.762 5.989 21.277 1.00 20.05 74 PHE C C 1
ATOM 1703 O O . PHE C 1 74 ? 25.287 7.097 21.176 1.00 20.82 74 PHE C O 1
ATOM 1711 N N . HIS C 1 75 ? 24.678 5.338 22.429 1.00 19.20 75 HIS C N 1
ATOM 1712 C CA . HIS C 1 75 ? 25.218 5.937 23.633 1.00 23.27 75 HIS C CA 1
ATOM 1713 C C . HIS C 1 75 ? 26.706 6.278 23.475 1.00 27.57 75 HIS C C 1
ATOM 1714 O O . HIS C 1 75 ? 27.153 7.318 23.933 1.00 28.06 75 HIS C O 1
ATOM 1721 N N . ALA C 1 76 ? 27.460 5.403 22.818 1.00 25.80 76 ALA C N 1
ATOM 1722 C CA . ALA C 1 76 ? 28.896 5.590 22.651 1.00 26.58 76 ALA C CA 1
ATOM 1723 C C . ALA C 1 76 ? 29.222 6.813 21.800 1.00 27.09 76 ALA C C 1
ATOM 1724 O O . ALA C 1 76 ? 30.151 7.567 22.110 1.00 28.76 76 ALA C O 1
ATOM 1726 N N . ILE C 1 77 ? 28.482 7.010 20.718 1.00 21.22 77 ILE C N 1
ATOM 1727 C CA . ILE C 1 77 ? 28.772 8.160 19.873 1.00 26.20 77 ILE C CA 1
ATOM 1728 C C . ILE C 1 77 ? 28.209 9.410 20.535 1.00 29.77 77 ILE C C 1
ATOM 1729 O O . ILE C 1 77 ? 28.769 10.484 20.408 1.00 31.09 77 ILE C O 1
ATOM 1734 N N . TRP C 1 78 ? 27.105 9.262 21.259 1.00 29.84 78 TRP C N 1
ATOM 1735 C CA . TRP C 1 78 ? 26.522 10.398 21.964 1.00 28.07 78 TRP C CA 1
ATOM 1736 C C . TRP C 1 78 ? 27.503 10.924 22.997 1.00 29.07 78 TRP C C 1
ATOM 1737 O O . TRP C 1 78 ? 27.773 12.124 23.085 1.00 28.40 78 TRP C O 1
ATOM 1748 N N . LEU C 1 79 ? 28.026 9.993 23.775 1.00 26.97 79 LEU C N 1
ATOM 1749 C CA . LEU C 1 79 ? 29.011 10.272 24.796 1.00 32.76 79 LEU C CA 1
ATOM 1750 C C . LEU C 1 79 ? 30.204 11.009 24.211 1.00 35.32 79 LEU C C 1
ATOM 1751 O O . LEU C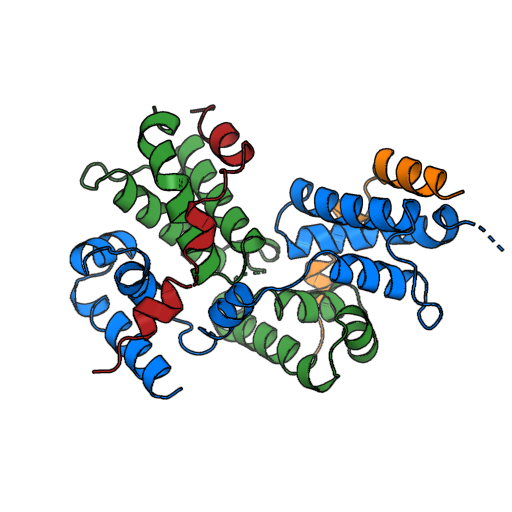 1 79 ? 30.577 12.081 24.685 1.00 35.84 79 LEU C O 1
ATOM 1756 N N . SER C 1 80 ? 30.793 10.424 23.172 1.00 32.31 80 SER C N 1
ATOM 1757 C CA . SER C 1 80 ? 32.003 10.955 22.547 1.00 40.24 80 SER C CA 1
ATOM 1758 C C . SER C 1 80 ? 31.817 12.279 21.782 1.00 44.26 80 SER C C 1
ATOM 1759 O O . SER C 1 80 ? 32.785 12.859 21.285 1.00 41.60 80 SER C O 1
ATOM 1762 N N . SER C 1 81 ? 30.583 12.753 21.661 1.00 42.38 81 SER C N 1
ATOM 1763 C CA . SER C 1 81 ? 30.360 13.971 20.896 1.00 42.56 81 SER C CA 1
ATOM 1764 C C . SER C 1 81 ? 30.849 15.195 21.681 1.00 37.91 81 SER C C 1
ATOM 1765 O O . SER C 1 81 ? 31.126 16.237 21.097 1.00 44.39 81 SER C O 1
ATOM 1768 N N . ALA C 1 82 ? 31.025 15.034 22.989 1.00 34.91 82 ALA C N 1
ATOM 1769 C CA . ALA C 1 82 ? 31.308 16.155 23.900 1.00 41.68 82 ALA C CA 1
ATOM 1770 C C . ALA C 1 82 ? 32.753 16.672 24.165 1.00 48.88 82 ALA C C 1
ATOM 1771 O O . ALA C 1 82 ? 32.894 17.652 24.896 1.00 57.60 82 ALA C O 1
ATOM 1773 N N . GLY C 1 83 ? 33.822 16.093 23.614 1.00 47.93 83 GLY C N 1
ATOM 1774 C CA . GLY C 1 83 ? 33.812 15.085 22.586 1.00 45.56 83 GLY C CA 1
ATOM 1775 C C . GLY C 1 83 ? 34.866 15.445 21.554 1.00 49.09 83 GLY C C 1
ATOM 1776 O O . GLY C 1 83 ? 36.052 15.543 21.865 1.00 50.81 83 GLY C O 1
ATOM 1777 N N . ASP C 1 84 ? 34.432 15.658 20.319 1.00 52.11 84 ASP C N 1
ATOM 1778 C CA . ASP C 1 84 ? 35.356 15.952 19.243 1.00 55.51 84 ASP C CA 1
ATOM 1779 C C . ASP C 1 84 ? 34.732 16.885 18.220 1.00 58.78 84 ASP C C 1
ATOM 1780 O O . ASP C 1 84 ? 33.834 16.481 17.479 1.00 63.59 84 ASP C O 1
ATOM 1782 N N . ASP C 1 85 ? 35.221 18.125 18.195 1.00 55.56 85 ASP C N 1
ATOM 1783 C CA . ASP C 1 85 ? 34.905 19.103 17.150 1.00 53.05 85 ASP C CA 1
ATOM 1784 C C . ASP C 1 85 ? 33.849 20.083 17.624 1.00 52.29 85 ASP C C 1
ATOM 1785 O O . ASP C 1 85 ? 32.704 19.710 17.865 1.00 53.72 85 ASP C O 1
ATOM 1790 N N . ALA C 1 86 ? 34.236 21.346 17.750 1.00 51.31 86 ALA C N 1
ATOM 1791 C CA . ALA C 1 86 ? 33.341 22.347 18.311 1.00 48.93 86 ALA C CA 1
ATOM 1792 C C . ALA C 1 86 ? 31.928 22.318 17.723 1.00 42.37 86 ALA C C 1
ATOM 1793 O O . ALA C 1 86 ? 30.944 22.353 18.463 1.00 42.65 86 ALA C O 1
ATOM 1795 N N . ALA C 1 87 ? 31.819 22.271 16.401 1.00 43.07 87 ALA C N 1
ATOM 1796 C CA . ALA C 1 87 ? 30.503 22.315 15.768 1.00 42.71 87 ALA C CA 1
ATOM 1797 C C . ALA C 1 87 ? 29.633 21.179 16.270 1.00 38.21 87 ALA C C 1
ATOM 1798 O O . ALA C 1 87 ? 28.467 21.369 16.609 1.00 43.62 87 ALA C O 1
ATOM 1800 N N . GLN C 1 88 ? 30.216 19.994 16.341 1.00 39.39 88 GLN C N 1
ATOM 1801 C CA . GLN C 1 88 ? 29.487 18.821 16.780 1.00 40.36 88 GLN C CA 1
ATOM 1802 C C . GLN C 1 88 ? 29.188 18.840 18.280 1.00 34.91 88 GLN C C 1
ATOM 1803 O O . GLN C 1 88 ? 28.198 18.261 18.722 1.00 31.09 88 GLN C O 1
ATOM 1809 N N . ARG C 1 89 ? 30.041 19.489 19.066 1.00 34.00 89 ARG C N 1
ATOM 1810 C CA . ARG C 1 89 ? 29.787 19.598 20.499 1.00 37.95 89 ARG C CA 1
ATOM 1811 C C . ARG C 1 89 ? 28.510 20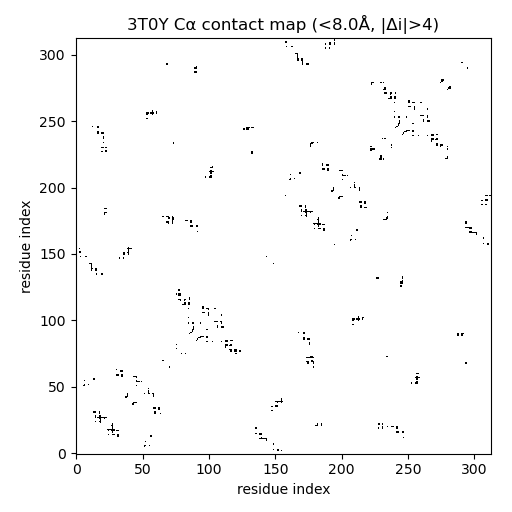.392 20.754 1.00 34.03 89 ARG C C 1
ATOM 1812 O O . ARG C 1 89 ? 27.831 20.188 21.763 1.00 31.97 89 ARG C O 1
ATOM 1820 N N . LEU C 1 90 ? 28.188 21.299 19.840 1.00 25.47 90 LEU C N 1
ATOM 1821 C CA . LEU C 1 90 ? 27.008 22.148 19.999 1.00 28.57 90 LEU C CA 1
ATOM 1822 C C . LEU C 1 90 ? 25.738 21.306 20.130 1.00 28.27 90 LEU C C 1
ATOM 1823 O O . LEU C 1 90 ? 24.748 21.753 20.700 1.00 21.52 90 LEU C O 1
ATOM 1836 N N . ARG C 1 92 ? 25.235 18.859 21.981 1.00 24.83 92 ARG C N 1
ATOM 1837 C CA . ARG C 1 92 ? 25.064 18.448 23.382 1.00 25.71 92 ARG C CA 1
ATOM 1838 C C . ARG C 1 92 ? 24.389 19.526 24.213 1.00 27.98 92 ARG C C 1
ATOM 1839 O O . ARG C 1 92 ? 24.091 19.312 25.379 1.00 24.71 92 ARG C O 1
ATOM 1847 N N . ILE C 1 93 ? 24.183 20.701 23.624 1.00 21.53 93 ILE C N 1
ATOM 1848 C CA . ILE C 1 93 ? 23.461 21.762 24.304 1.00 24.68 93 ILE C CA 1
ATOM 1849 C C . ILE C 1 93 ? 21.951 21.652 24.037 1.00 22.16 93 ILE C C 1
ATOM 1850 O O . ILE C 1 93 ? 21.519 21.438 22.897 1.00 19.28 93 ILE C O 1
ATOM 1855 N N . ALA C 1 94 ? 21.154 21.804 25.084 1.00 19.05 94 ALA C N 1
ATOM 1856 C CA . ALA C 1 94 ? 19.701 21.812 24.927 1.00 27.30 94 ALA C CA 1
ATOM 1857 C C . ALA C 1 94 ? 19.364 22.760 23.804 1.00 23.80 94 ALA C C 1
ATOM 1858 O O . ALA C 1 94 ? 19.880 23.878 23.766 1.00 25.29 94 ALA C O 1
ATOM 1860 N N . PRO C 1 95 ? 18.503 22.317 22.882 1.00 21.13 95 PRO C N 1
ATOM 1861 C CA . PRO C 1 95 ? 18.139 23.080 21.680 1.00 26.67 95 PRO C CA 1
ATOM 1862 C C . PRO C 1 95 ? 17.789 24.560 21.930 1.00 24.96 95 PRO C C 1
ATOM 1863 O O . PRO C 1 95 ? 18.304 25.420 21.211 1.00 24.94 95 PRO C O 1
ATOM 1867 N N . ARG C 1 96 ? 16.944 24.866 22.908 1.00 23.23 96 ARG C N 1
ATOM 1868 C CA A ARG C 1 96 ? 16.562 26.254 23.112 0.50 24.11 96 ARG C CA 1
ATOM 1869 C CA B ARG C 1 96 ? 16.553 26.251 23.159 0.50 24.12 96 ARG C CA 1
ATOM 1870 C C . ARG C 1 96 ? 17.740 27.074 23.634 1.00 22.56 96 ARG C C 1
ATOM 1871 O O . ARG C 1 96 ? 17.839 28.274 23.363 1.00 20.94 96 ARG C O 1
ATOM 1886 N N . SER C 1 97 ? 18.647 26.429 24.353 1.00 20.95 97 SER C N 1
ATOM 1887 C CA . SER C 1 97 ? 19.812 27.131 24.873 1.00 20.39 97 SER C CA 1
ATOM 1888 C C . SER C 1 97 ? 20.802 27.292 23.748 1.00 21.49 97 SER C C 1
ATOM 1889 O O . SER C 1 97 ? 21.510 28.292 23.676 1.00 23.91 97 SER C O 1
ATOM 1892 N N . ARG C 1 98 ? 20.846 26.305 22.862 1.00 19.80 98 ARG C N 1
ATOM 1893 C CA . ARG C 1 98 ? 21.722 26.375 21.698 1.00 23.62 98 ARG C CA 1
ATOM 1894 C C . ARG C 1 98 ? 21.346 27.503 20.744 1.00 21.68 98 ARG C C 1
ATOM 1895 O O . ARG C 1 98 ? 22.212 28.159 20.157 1.00 22.95 98 ARG C O 1
ATOM 1903 N N . GLN C 1 99 ? 20.047 27.685 20.545 1.00 19.41 99 GLN C N 1
ATOM 1904 C CA . GLN C 1 99 ? 19.560 28.780 19.729 1.00 20.88 99 GLN C CA 1
ATOM 1905 C C . GLN C 1 99 ? 20.013 30.140 20.281 1.00 19.50 99 GLN C C 1
ATOM 1906 O O . GLN C 1 99 ? 20.625 30.929 19.570 1.00 16.27 99 GLN C O 1
ATOM 1912 N N . ALA C 1 100 ? 19.722 30.375 21.558 1.00 16.14 100 ALA C N 1
ATOM 1913 C CA . ALA C 1 100 ? 20.004 31.632 22.221 1.00 18.75 100 ALA C CA 1
ATOM 1914 C C . ALA C 1 100 ? 21.493 31.897 22.190 1.00 21.99 100 ALA C C 1
ATOM 1915 O O . ALA C 1 100 ? 21.936 33.021 21.967 1.00 22.64 100 ALA C O 1
ATOM 1917 N N . PHE C 1 101 ? 22.265 30.849 22.420 1.00 21.23 101 PHE C N 1
ATOM 1918 C CA . PHE C 1 101 ? 23.704 30.961 22.413 1.00 23.39 101 PHE C CA 1
ATOM 1919 C C . PHE C 1 101 ? 24.234 31.283 21.010 1.00 23.39 101 PHE C C 1
ATOM 1920 O O . PHE C 1 101 ? 25.064 32.175 20.852 1.00 23.73 101 PHE C O 1
ATOM 1928 N N . LEU C 1 102 ? 23.765 30.566 19.992 1.00 16.27 102 LEU C N 1
ATOM 1929 C CA . LEU C 1 102 ? 24.265 30.801 18.651 1.00 17.84 102 LEU C CA 1
ATOM 1930 C C . LEU C 1 102 ? 23.808 32.138 18.087 1.00 23.45 102 LEU C C 1
ATOM 1931 O O . LEU C 1 102 ? 24.543 32.767 17.332 1.00 22.42 102 LEU C O 1
ATOM 1936 N N . LEU C 1 103 ? 22.596 32.572 18.432 1.00 21.05 103 LEU C N 1
ATOM 1937 C CA . LEU C 1 103 ? 22.114 33.841 17.920 1.00 20.80 103 LEU C CA 1
ATOM 1938 C C . LEU C 1 103 ? 23.054 34.963 18.384 1.00 24.88 103 LEU C C 1
ATOM 1939 O O . LEU C 1 103 ? 23.344 35.886 17.633 1.00 22.01 103 LEU C O 1
ATOM 1944 N N . THR C 1 104 ? 23.543 34.863 19.613 1.00 21.28 104 THR C N 1
ATOM 1945 C CA . THR C 1 104 ? 24.387 35.912 20.159 1.00 24.51 104 THR C CA 1
ATOM 1946 C C . THR C 1 104 ? 25.867 35.668 19.837 1.00 28.68 104 THR C C 1
ATOM 1947 O O . THR C 1 104 ? 26.506 36.488 19.183 1.00 30.45 104 THR C O 1
ATOM 1951 N N . ALA C 1 105 ? 26.404 34.530 20.254 1.00 23.09 105 ALA C N 1
ATOM 1952 C CA . ALA C 1 105 ? 27.831 34.271 20.094 1.00 25.00 105 ALA C CA 1
ATOM 1953 C C . ALA C 1 105 ? 28.260 34.145 18.644 1.00 31.04 105 ALA C C 1
ATOM 1954 O O . ALA C 1 105 ? 29.319 34.652 18.266 1.00 31.04 105 ALA C O 1
ATOM 1956 N N . LEU C 1 106 ? 27.458 33.452 17.837 1.00 28.67 106 LEU C N 1
ATOM 1957 C CA . LEU C 1 106 ? 27.819 33.213 16.442 1.00 23.96 106 LEU C CA 1
ATOM 1958 C C . LEU C 1 106 ? 27.256 34.241 15.471 1.00 24.44 106 LEU C C 1
ATOM 1959 O O . LEU C 1 106 ? 27.968 34.742 14.597 1.00 27.70 106 LEU C O 1
ATOM 1964 N N . GLU C 1 107 ? 25.967 34.534 15.588 1.00 22.99 107 GLU C N 1
ATOM 1965 C CA . GLU C 1 107 ? 25.326 35.378 14.581 1.00 25.35 107 GLU C CA 1
ATOM 1966 C C . GLU C 1 107 ? 25.399 36.858 14.957 1.00 23.17 107 GLU C C 1
ATOM 1967 O O . GLU C 1 107 ? 24.943 37.715 14.204 1.00 26.79 107 GLU C O 1
ATOM 1973 N N . GLY C 1 108 ? 25.964 37.143 16.127 1.00 24.53 108 GLY C N 1
ATOM 1974 C CA . GLY C 1 108 ? 26.223 38.510 16.560 1.00 23.67 108 GLY C CA 1
ATOM 1975 C C . GLY C 1 108 ? 25.013 39.386 16.834 1.00 23.92 108 GLY C C 1
ATOM 1976 O O . GLY C 1 108 ? 25.132 40.610 16.860 1.00 25.76 108 GLY C O 1
ATOM 1977 N N . PHE C 1 109 ? 23.845 38.785 17.041 1.00 22.93 109 PHE C N 1
ATOM 1978 C CA . PHE C 1 109 ? 22.692 39.557 17.494 1.00 20.31 109 PHE C CA 1
ATOM 1979 C C . PHE C 1 109 ? 22.877 39.929 18.954 1.00 21.81 109 PHE C C 1
ATOM 1980 O O . PHE C 1 109 ? 23.532 39.205 19.710 1.00 22.89 109 PHE C O 1
ATOM 1988 N N . THR C 1 110 ? 22.296 41.048 19.364 1.00 20.13 110 THR C N 1
ATOM 1989 C CA . THR C 1 110 ? 22.353 41.422 20.769 1.00 20.95 110 THR C CA 1
ATOM 1990 C C . THR C 1 110 ? 21.336 40.561 21.477 1.00 25.80 110 THR C C 1
ATOM 1991 O O . THR C 1 110 ? 20.422 40.035 20.834 1.00 24.82 110 THR C O 1
ATOM 1995 N N . PRO C 1 111 ? 21.499 40.385 22.797 1.00 20.94 111 PRO C N 1
ATOM 1996 C CA . PRO C 1 111 ? 20.494 39.649 23.557 1.00 19.27 111 PRO C CA 1
ATOM 1997 C C . PRO C 1 111 ? 19.073 40.182 23.330 1.00 17.30 111 PRO C C 1
ATOM 1998 O O . PRO C 1 111 ? 18.136 39.388 23.322 1.00 20.43 111 PRO C O 1
ATOM 2002 N N . THR C 1 112 ? 18.908 41.488 23.165 1.00 19.47 112 THR C N 1
ATOM 2003 C CA . THR C 1 112 ? 17.575 42.064 22.936 1.00 20.17 112 THR C CA 1
ATOM 2004 C C . THR C 1 112 ? 17.043 41.570 21.596 1.00 21.93 112 THR C C 1
ATOM 2005 O O . THR C 1 112 ? 15.877 41.197 21.463 1.00 20.54 112 THR C O 1
ATOM 2009 N N . GLU C 1 113 ? 17.901 41.587 20.590 1.00 17.90 113 GLU C N 1
ATOM 2010 C CA . GLU C 1 113 ? 17.472 41.146 19.275 1.00 19.25 113 GLU C CA 1
ATOM 2011 C C . GLU C 1 113 ? 17.159 39.646 19.346 1.00 21.16 113 GLU C C 1
ATOM 2012 O O . GLU C 1 113 ? 16.188 39.184 18.763 1.00 24.88 113 GLU C O 1
ATOM 2018 N N . ALA C 1 114 ? 17.963 38.890 20.088 1.00 18.77 114 ALA C N 1
ATOM 2019 C CA . ALA C 1 114 ? 17.726 37.445 20.202 1.00 23.12 114 ALA C CA 1
ATOM 2020 C C . ALA C 1 114 ? 16.358 37.181 20.845 1.00 20.53 114 ALA C C 1
ATOM 2021 O O . ALA C 1 114 ? 15.669 36.235 20.494 1.00 20.64 114 ALA C O 1
ATOM 2023 N N . ALA C 1 115 ? 15.968 38.049 21.765 1.00 20.48 115 ALA C N 1
ATOM 2024 C CA . ALA C 1 115 ? 14.658 37.981 22.403 1.00 24.48 115 ALA C CA 1
ATOM 2025 C C . ALA C 1 115 ? 13.550 38.157 21.376 1.00 24.50 115 ALA C C 1
ATOM 2026 O O . ALA C 1 115 ? 12.567 37.423 21.390 1.00 23.94 115 ALA C O 1
ATOM 2028 N N . GLN C 1 116 ? 13.700 39.130 20.480 1.00 22.40 116 GLN C N 1
ATOM 2029 C CA . GLN C 1 116 ? 12.709 39.305 19.420 1.00 22.70 116 GLN C CA 1
ATOM 2030 C C . GLN C 1 116 ? 12.655 38.061 18.546 1.00 26.65 116 GLN C C 1
ATOM 2031 O O . GLN C 1 116 ? 11.573 37.559 18.198 1.00 22.86 116 GLN C O 1
ATOM 2037 N N . ILE C 1 117 ? 13.836 37.566 18.194 1.00 19.12 117 ILE C N 1
ATOM 2038 C CA . ILE C 1 117 ? 13.932 36.433 17.304 1.00 20.51 117 ILE C CA 1
ATOM 2039 C C . ILE C 1 117 ? 13.238 35.200 17.916 1.00 23.48 117 ILE C C 1
ATOM 2040 O O . ILE C 1 117 ? 12.465 34.510 17.256 1.00 28.07 117 ILE C O 1
ATOM 2045 N N . LEU C 1 118 ? 13.514 34.940 19.186 1.00 23.33 118 LEU C N 1
ATOM 2046 C CA . LEU C 1 118 ? 12.963 33.780 19.867 1.00 24.89 118 LEU C CA 1
ATOM 2047 C C . LEU C 1 118 ? 11.570 34.061 20.419 1.00 30.59 118 LEU C C 1
ATOM 2048 O O . LEU C 1 118 ? 10.908 33.160 20.924 1.00 28.55 118 LEU C O 1
ATOM 2053 N N . ASP C 1 119 ? 11.117 35.306 20.306 1.00 29.87 119 ASP C N 1
ATOM 2054 C CA . ASP C 1 119 ? 9.769 35.644 20.736 1.00 32.92 119 ASP C CA 1
ATOM 2055 C C . ASP C 1 119 ? 9.549 35.225 22.187 1.00 38.73 119 ASP C C 1
ATOM 2056 O O . ASP C 1 119 ? 8.603 34.504 22.508 1.00 41.95 119 ASP C O 1
ATOM 2061 N N . CYS C 1 120 ? 10.431 35.679 23.065 1.00 27.31 120 CYS C N 1
ATOM 2062 C CA . CYS C 1 120 ? 10.338 35.332 24.465 1.00 30.09 120 CYS C CA 1
ATOM 2063 C C . CYS C 1 120 ? 10.866 36.549 25.206 1.00 34.71 120 CYS C C 1
ATOM 2064 O O . CYS C 1 120 ? 11.442 37.444 24.589 1.00 35.55 120 CYS C O 1
ATOM 2067 N N . ASP C 1 121 ? 10.684 36.602 26.515 1.00 31.17 121 ASP C N 1
ATOM 2068 C CA . ASP C 1 121 ? 11.146 37.777 27.248 1.00 36.77 121 ASP C CA 1
ATOM 2069 C C . ASP C 1 121 ? 12.668 37.750 27.486 1.00 32.41 121 ASP C C 1
ATOM 2070 O O . ASP C 1 121 ? 13.335 36.765 27.184 1.00 28.30 121 ASP C O 1
ATOM 2075 N N . PHE C 1 122 ? 13.212 38.848 27.987 1.00 30.16 122 PHE C N 1
ATOM 2076 C CA . PHE C 1 122 ? 14.658 39.024 28.025 1.00 25.87 122 PHE C CA 1
ATOM 2077 C C . PHE C 1 122 ? 15.320 38.111 29.034 1.00 28.48 122 PHE C C 1
ATOM 2078 O O . PHE C 1 122 ? 16.395 37.579 28.780 1.00 31.28 122 PHE C O 1
ATOM 2086 N N . GLY C 1 123 ? 14.696 37.955 30.199 1.00 34.35 123 GLY C N 1
ATOM 2087 C CA . GLY C 1 123 ? 15.274 37.142 31.261 1.00 34.75 123 GLY C CA 1
ATOM 2088 C C . GLY C 1 123 ? 15.408 35.705 30.808 1.00 29.32 123 GLY C C 1
ATOM 2089 O O . GLY C 1 123 ? 16.402 35.039 31.097 1.00 30.19 123 GLY C O 1
ATOM 2090 N N . GLU C 1 124 ? 14.403 35.238 30.072 1.00 28.00 124 GLU C N 1
ATOM 2091 C CA . GLU C 1 124 ? 14.430 33.898 29.496 1.00 31.82 124 GLU C CA 1
ATOM 2092 C C . GLU C 1 124 ? 15.661 33.767 28.594 1.00 32.75 124 GLU C C 1
ATOM 2093 O O . GLU C 1 124 ? 16.378 32.769 28.642 1.00 29.47 124 GLU C O 1
ATOM 2099 N N . VAL C 1 125 ? 15.928 34.793 27.791 1.00 27.19 125 VAL C N 1
ATOM 2100 C CA . VAL C 1 125 ? 17.096 34.754 26.916 1.00 28.28 125 VAL C CA 1
ATOM 2101 C C . VAL C 1 125 ? 18.430 34.669 27.665 1.00 24.46 125 VAL C C 1
ATOM 2102 O O . VAL C 1 125 ? 19.306 33.907 27.263 1.00 23.86 125 VAL C O 1
ATOM 2106 N N . GLU C 1 126 ? 18.614 35.452 28.733 1.00 26.37 126 GLU C N 1
ATOM 2107 C CA A GLU C 1 126 ? 19.870 35.357 29.472 0.49 27.97 126 GLU C CA 1
ATOM 2108 C CA B GLU C 1 126 ? 19.856 35.381 29.503 0.51 27.97 126 GLU C CA 1
ATOM 2109 C C . GLU C 1 126 ? 19.951 34.033 30.223 1.00 30.66 126 GLU C C 1
ATOM 2110 O O . GLU C 1 126 ? 21.025 33.475 30.374 1.00 25.84 126 GLU C O 1
ATOM 2121 N N . ARG C 1 127 ? 18.809 33.514 30.657 1.00 27.75 127 ARG C N 1
ATOM 2122 C CA . ARG C 1 127 ? 18.797 32.209 31.309 1.00 32.86 127 ARG C CA 1
ATOM 2123 C C . ARG C 1 127 ? 19.342 31.196 30.324 1.00 33.90 127 ARG C C 1
ATOM 2124 O O . ARG C 1 127 ? 20.263 30.432 30.628 1.00 30.57 127 ARG C O 1
ATOM 2132 N N . LEU C 1 128 ? 18.750 31.207 29.130 1.00 33.95 128 LEU C N 1
ATOM 2133 C CA . LEU C 1 128 ? 19.086 30.258 28.082 1.00 25.13 128 LEU C CA 1
ATOM 2134 C C . LEU C 1 128 ? 20.566 30.301 27.745 1.00 23.42 128 LEU C C 1
ATOM 2135 O O . LEU C 1 128 ? 21.205 29.275 27.643 1.00 25.78 128 LEU C O 1
ATOM 2140 N N . ILE C 1 129 ? 21.111 31.494 27.577 1.00 28.46 129 ILE C N 1
ATOM 2141 C CA . ILE C 1 129 ? 22.533 31.633 27.301 1.00 30.04 129 ILE C CA 1
ATOM 2142 C C . ILE C 1 129 ? 23.347 31.166 28.504 1.00 28.25 129 ILE C C 1
ATOM 2143 O O . ILE C 1 129 ? 24.452 30.630 28.359 1.00 29.61 129 ILE C O 1
ATOM 2148 N N . GLY C 1 130 ? 22.808 31.394 29.696 1.00 26.27 130 GLY C N 1
ATOM 2149 C CA . GLY C 1 130 ? 23.482 30.970 30.909 1.00 24.00 130 GLY C CA 1
ATOM 2150 C C . GLY C 1 130 ? 23.622 29.463 30.867 1.00 30.51 130 GLY C C 1
ATOM 2151 O O . GLY C 1 130 ? 24.732 28.920 30.966 1.00 32.29 130 GLY C O 1
ATOM 2152 N N . ASP C 1 131 ? 22.486 28.789 30.677 1.00 30.25 131 ASP C N 1
ATOM 2153 C CA . ASP C 1 131 ? 22.445 27.321 30.586 1.00 30.05 131 ASP C CA 1
ATOM 2154 C C . ASP C 1 131 ? 23.413 26.763 29.543 1.00 33.43 131 ASP C C 1
ATOM 2155 O O . ASP C 1 131 ? 24.092 25.780 29.809 1.00 32.22 131 ASP C O 1
ATOM 2160 N N . ALA C 1 132 ? 23.455 27.366 28.349 1.00 28.12 132 ALA C N 1
ATOM 2161 C CA . ALA C 1 132 ? 24.406 26.932 27.333 1.00 30.12 132 ALA C CA 1
ATOM 2162 C C . ALA C 1 132 ? 25.837 27.119 27.835 1.00 32.81 132 ALA C C 1
ATOM 2163 O O . ALA C 1 132 ? 26.708 26.274 27.613 1.00 30.86 132 ALA C O 1
ATOM 2165 N N . GLN C 1 133 ? 26.082 28.224 28.526 1.00 29.00 133 GLN C N 1
ATOM 2166 C CA . GLN C 1 133 ? 27.403 28.438 29.090 1.00 36.23 133 GLN C CA 1
ATOM 2167 C C . GLN C 1 133 ? 27.702 27.358 30.121 1.00 39.71 133 GLN C C 1
ATOM 2168 O O . GLN C 1 133 ? 28.814 26.826 30.184 1.00 38.92 133 GLN C O 1
ATOM 2174 N N . ALA C 1 134 ? 26.698 27.035 30.927 1.00 35.68 134 ALA C N 1
ATOM 2175 C CA . ALA C 1 134 ? 26.840 25.984 31.929 1.00 37.38 134 ALA C CA 1
ATOM 2176 C C . ALA C 1 134 ? 27.249 24.682 31.269 1.00 42.13 134 ALA C C 1
ATOM 2177 O O . ALA C 1 134 ? 28.204 24.031 31.690 1.00 45.64 134 ALA C O 1
ATOM 2179 N N . GLU C 1 135 ? 26.515 24.304 30.230 1.00 39.25 135 GLU C N 1
ATOM 2180 C CA . GLU C 1 135 ? 26.793 23.064 29.534 1.00 41.74 135 GLU C CA 1
ATOM 2181 C C . GLU C 1 135 ? 28.213 23.077 28.960 1.00 42.33 135 GLU C C 1
ATOM 2182 O O . GLU C 1 135 ? 28.960 22.109 29.098 1.00 43.81 135 GLU C O 1
ATOM 2188 N N . ILE C 1 136 ? 28.592 24.177 28.324 1.00 40.70 136 ILE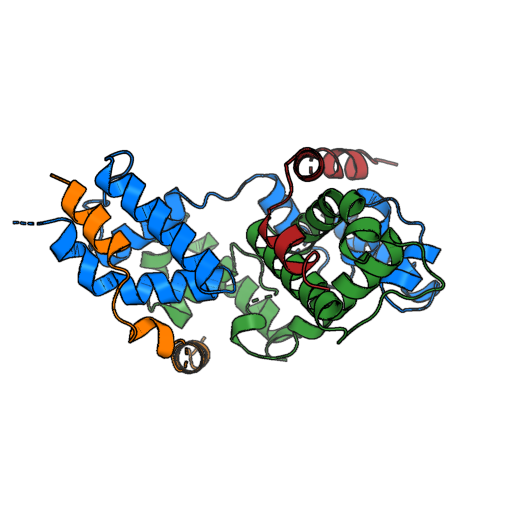 C N 1
ATOM 2189 C CA . ILE C 1 136 ? 29.934 24.290 27.761 1.00 43.88 136 ILE C CA 1
ATOM 2190 C C . ILE C 1 136 ? 31.008 24.125 28.838 1.00 47.78 136 ILE C C 1
ATOM 2191 O O . ILE C 1 136 ? 32.013 23.458 28.620 1.00 46.53 136 ILE C O 1
ATOM 2196 N N . ASP C 1 137 ? 30.788 24.720 30.006 1.00 45.96 137 ASP C N 1
ATOM 2197 C CA . ASP C 1 137 ? 31.803 24.688 31.054 1.00 45.94 137 ASP C CA 1
ATOM 2198 C C . ASP C 1 137 ? 31.908 23.309 31.699 1.00 50.46 137 ASP C C 1
ATOM 2199 O O . ASP C 1 137 ? 32.992 22.887 32.103 1.00 55.43 137 ASP C O 1
ATOM 2204 N N . ALA C 1 138 ? 30.786 22.599 31.772 1.00 49.45 138 ALA C N 1
ATOM 2205 C CA . ALA C 1 138 ? 30.758 21.287 32.412 1.00 49.23 138 ALA C CA 1
ATOM 2206 C C . ALA C 1 138 ? 31.384 20.180 31.559 1.00 53.78 138 ALA C C 1
ATOM 2207 O O . ALA C 1 138 ? 32.297 19.480 32.013 1.00 54.82 138 ALA C O 1
ATOM 2209 N N . GLU C 1 139 ? 30.910 20.028 30.323 1.00 48.75 139 GLU C N 1
ATOM 2210 C CA . GLU C 1 139 ? 31.316 18.891 29.494 1.00 53.31 139 GLU C CA 1
ATOM 2211 C C . GLU C 1 139 ? 31.964 19.291 28.164 1.00 59.42 139 GLU C C 1
ATOM 2212 O O . GLU C 1 139 ? 32.841 18.585 27.653 1.00 58.73 139 GLU C O 1
ATOM 2218 N N . LEU C 1 140 ? 31.532 20.424 27.614 1.00 55.40 140 LEU C N 1
ATOM 2219 C CA . LEU C 1 140 ? 31.871 20.798 26.241 1.00 56.75 140 LEU C CA 1
ATOM 2220 C C . LEU C 1 140 ? 33.186 21.562 26.075 1.00 54.49 140 LEU C C 1
ATOM 2221 O O . LEU C 1 140 ? 33.928 21.305 25.135 1.00 58.22 140 LEU C O 1
ATOM 2226 N N . ALA C 1 141 ? 33.442 22.532 26.946 1.00 57.24 141 ALA C N 1
ATOM 2227 C CA . ALA C 1 141 ? 34.736 23.218 26.972 1.00 61.61 141 ALA C CA 1
ATOM 2228 C C . ALA C 1 141 ? 35.640 22.508 27.974 1.00 65.52 141 ALA C C 1
ATOM 2229 O O . ALA C 1 141 ? 36.705 22.009 27.613 1.00 69.61 141 ALA C O 1
ATOM 2231 N N . THR C 1 142 ? 35.204 22.466 29.234 1.00 66.15 142 THR C N 1
ATOM 2232 C CA . THR C 1 142 ? 35.876 21.670 30.261 1.00 64.89 142 THR C CA 1
ATOM 2233 C C . THR C 1 142 ? 37.300 22.154 30.526 1.00 62.48 142 THR C C 1
ATOM 2234 O O . THR C 1 142 ? 37.749 22.183 31.674 1.00 66.58 142 THR C O 1
ATOM 2238 N N . ARG D 2 30 ? 3.822 6.159 46.339 1.00 94.32 30 ARG D N 1
ATOM 2239 C CA . ARG D 2 30 ? 4.342 5.673 45.064 1.00 99.25 30 ARG D CA 1
ATOM 2240 C C . ARG D 2 30 ? 3.573 6.278 43.893 1.00 98.19 30 ARG D C 1
ATOM 2241 O O . ARG D 2 30 ? 2.679 5.646 43.327 1.00 97.37 30 ARG D O 1
ATOM 2249 N N . GLN D 2 31 ? 3.933 7.509 43.542 1.00 101.93 31 GLN D N 1
ATOM 2250 C CA . GLN D 2 31 ? 3.299 8.237 42.447 1.00 98.69 31 GLN D CA 1
ATOM 2251 C C . GLN D 2 31 ? 4.080 8.033 41.146 1.00 96.43 31 GLN D C 1
ATOM 2252 O O . GLN D 2 31 ? 5.100 8.690 40.913 1.00 91.98 31 GLN D O 1
ATOM 2258 N N . GLN D 2 32 ? 3.605 7.114 40.307 1.00 94.99 32 GLN D N 1
ATOM 2259 C CA . GLN D 2 32 ? 4.269 6.821 39.037 1.00 87.30 32 GLN D CA 1
ATOM 2260 C C . GLN D 2 32 ? 3.455 7.221 37.811 1.00 86.15 32 GLN D C 1
ATOM 2261 O O . GLN D 2 32 ? 3.400 6.491 36.816 1.00 80.68 32 GLN D O 1
ATOM 2267 N N . ALA D 2 33 ? 2.823 8.387 37.901 1.00 82.42 33 ALA D N 1
ATOM 2268 C CA . ALA D 2 33 ? 2.316 9.072 36.725 1.00 78.07 33 ALA D CA 1
ATOM 2269 C C . ALA D 2 33 ? 3.527 9.641 35.985 1.00 77.64 33 ALA D C 1
ATOM 2270 O O . ALA D 2 33 ? 3.385 10.348 34.984 1.00 74.15 33 ALA D O 1
ATOM 2272 N N . ILE D 2 34 ? 4.718 9.331 36.503 1.00 80.87 34 ILE D N 1
ATOM 2273 C CA . ILE D 2 34 ? 5.986 9.705 35.877 1.00 75.97 34 ILE D CA 1
ATOM 2274 C C . ILE D 2 34 ? 6.180 8.931 34.585 1.00 69.32 34 ILE D C 1
ATOM 2275 O O . ILE D 2 34 ? 6.217 9.514 33.504 1.00 65.18 34 ILE D O 1
ATOM 2280 N N . GLY D 2 35 ? 6.314 7.613 34.707 1.00 71.68 35 GLY D N 1
ATOM 2281 C CA . GLY D 2 35 ? 6.396 6.745 33.548 1.00 68.32 35 GLY D CA 1
ATOM 2282 C C . GLY D 2 35 ? 5.172 6.923 32.664 1.00 70.41 35 GLY D C 1
ATOM 2283 O O . GLY D 2 35 ? 5.179 6.548 31.493 1.00 69.56 35 GLY D O 1
ATOM 2284 N N . VAL D 2 36 ? 4.115 7.496 33.231 1.00 66.81 36 VAL D N 1
ATOM 2285 C CA . VAL D 2 36 ? 2.919 7.818 32.464 1.00 67.77 36 VAL D CA 1
ATOM 2286 C C . VAL D 2 36 ? 3.159 9.083 31.640 1.00 64.88 36 VAL D C 1
ATOM 2287 O O . VAL D 2 36 ? 3.051 9.075 30.409 1.00 60.11 36 VAL D O 1
ATOM 2291 N N . LYS D 2 37 ? 3.492 10.170 32.332 1.00 64.24 37 LYS D N 1
ATOM 2292 C CA . LYS D 2 37 ? 3.761 11.445 31.679 1.00 63.42 37 LYS D CA 1
ATOM 2293 C C . LYS D 2 37 ? 4.908 11.272 30.692 1.00 56.42 37 LYS D C 1
ATOM 2294 O O . LYS D 2 37 ? 5.008 11.995 29.701 1.00 53.90 37 LYS D O 1
ATOM 2300 N N . LEU D 2 38 ? 5.768 10.303 30.986 1.00 53.92 38 LEU D N 1
ATOM 2301 C CA . LEU D 2 38 ? 6.888 9.944 30.132 1.00 52.52 38 LEU D CA 1
ATOM 2302 C C . LEU D 2 38 ? 6.401 9.418 28.793 1.00 52.26 38 LEU D C 1
ATOM 2303 O O . LEU D 2 38 ? 6.773 9.931 27.734 1.00 46.02 38 LEU D O 1
ATOM 2308 N N . ARG D 2 39 ? 5.590 8.367 28.851 1.00 56.71 39 ARG D N 1
ATOM 2309 C CA . ARG D 2 39 ? 4.940 7.836 27.663 1.00 55.91 39 ARG D CA 1
ATOM 2310 C C . ARG D 2 39 ? 4.224 8.988 26.966 1.00 58.66 39 ARG D C 1
ATOM 2311 O O . ARG D 2 39 ? 4.480 9.275 25.795 1.00 58.58 39 ARG D O 1
ATOM 2319 N N . GLN D 2 40 ? 3.345 9.666 27.699 1.00 57.27 40 GLN D N 1
ATOM 2320 C CA . GLN D 2 40 ? 2.611 10.795 27.141 1.00 57.17 40 GLN D CA 1
ATOM 2321 C C . GLN D 2 40 ? 3.544 11.682 26.326 1.00 53.94 40 GLN D C 1
ATOM 2322 O O . GLN D 2 40 ? 3.424 11.777 25.105 1.00 61.15 40 GLN D O 1
ATOM 2336 N N . PHE D 2 42 ? 6.533 11.476 25.167 1.00 49.19 42 PHE D N 1
ATOM 2337 C CA . PHE D 2 42 ? 7.549 10.991 24.209 1.00 45.91 42 PHE D CA 1
ATOM 2338 C C . PHE D 2 42 ? 7.176 9.832 23.291 1.00 45.19 42 PHE D C 1
ATOM 2339 O O . PHE D 2 42 ? 7.898 9.561 22.323 1.00 44.12 42 PHE D O 1
ATOM 2347 N N . ASP D 2 43 ? 6.091 9.128 23.593 1.00 45.60 43 ASP D N 1
ATOM 2348 C CA . ASP D 2 43 ? 5.757 7.928 22.826 1.00 47.89 43 ASP D CA 1
ATOM 2349 C C . ASP D 2 43 ? 5.333 8.196 21.377 1.00 45.42 43 ASP D C 1
ATOM 2350 O O . ASP D 2 43 ? 5.453 7.313 20.536 1.00 46.27 43 ASP D O 1
ATOM 2355 N N . GLU D 2 44 ? 4.857 9.409 21.088 1.00 51.84 44 GLU D N 1
ATOM 2356 C CA . GLU D 2 44 ? 4.361 9.760 19.746 1.00 51.62 44 GLU D CA 1
ATOM 2357 C C . GLU D 2 44 ? 5.353 9.434 18.630 1.00 52.61 44 GLU D C 1
ATOM 2358 O O . GLU D 2 44 ? 4.972 8.942 17.568 1.00 50.13 44 GLU D O 1
ATOM 2360 N N . VAL D 2 45 ? 6.625 9.727 18.888 1.00 52.98 45 VAL D N 1
ATOM 2361 C CA . VAL D 2 45 ? 7.714 9.503 17.946 1.00 48.17 45 VAL D CA 1
ATOM 2362 C C . VAL D 2 45 ? 7.623 8.129 17.302 1.00 44.37 45 VAL D C 1
ATOM 2363 O O . VAL D 2 45 ? 7.887 7.955 16.112 1.00 40.24 45 VAL D O 1
ATOM 2367 N N . VAL D 2 46 ? 7.251 7.154 18.116 1.00 46.87 46 VAL D N 1
ATOM 2368 C CA . VAL D 2 46 ? 7.281 5.760 17.719 1.00 43.72 46 VAL D CA 1
ATOM 2369 C C . VAL D 2 46 ? 6.319 5.468 16.559 1.00 50.61 46 VAL D C 1
ATOM 2370 O O . VAL D 2 46 ? 6.601 4.623 15.701 1.00 44.43 46 VAL D O 1
ATOM 2374 N N . ASN D 2 47 ? 5.199 6.187 16.520 1.00 51.07 47 ASN D N 1
ATOM 2375 C CA . ASN D 2 47 ? 4.211 5.977 15.468 1.00 52.49 47 ASN D CA 1
ATOM 2376 C C . ASN D 2 47 ? 4.433 6.887 14.265 1.00 54.87 47 ASN D C 1
ATOM 2377 O O . ASN D 2 47 ? 3.597 6.953 13.363 1.00 60.25 47 ASN D O 1
ATOM 2382 N N . GLU D 2 48 ? 5.567 7.583 14.258 1.00 53.50 48 GLU D N 1
ATOM 2383 C CA . GLU D 2 48 ? 5.987 8.353 13.093 1.00 46.00 48 GLU D CA 1
ATOM 2384 C C . GLU D 2 48 ? 6.821 7.484 12.176 1.00 44.98 48 GLU D C 1
ATOM 2385 O O . GLU D 2 48 ? 7.454 6.530 12.627 1.00 44.92 48 GLU D O 1
ATOM 2391 N N . PRO D 2 49 ? 6.821 7.812 10.880 1.00 44.14 49 PRO D N 1
ATOM 2392 C CA . PRO D 2 49 ? 7.648 7.126 9.884 1.00 43.81 49 PRO D CA 1
ATOM 2393 C C . PRO D 2 49 ? 9.098 7.583 9.946 1.00 43.23 49 PRO D C 1
ATOM 2394 O O . PRO D 2 49 ? 9.391 8.781 10.006 1.00 39.05 49 PRO D O 1
ATOM 2398 N N . VAL D 2 50 ? 9.998 6.614 9.918 1.00 40.76 50 VAL D N 1
ATOM 2399 C CA . VAL D 2 50 ? 11.420 6.887 9.953 1.00 41.29 50 VAL D CA 1
ATOM 2400 C C . VAL D 2 50 ? 11.845 7.705 8.750 1.00 41.14 50 VAL D C 1
ATOM 2401 O O . VAL D 2 50 ? 11.316 7.534 7.655 1.00 47.14 50 VAL D O 1
ATOM 2405 N N . PRO D 2 51 ? 12.806 8.609 8.950 1.00 40.16 51 PRO D N 1
ATOM 2406 C CA . PRO D 2 51 ? 13.404 9.281 7.793 1.00 39.95 51 PRO D CA 1
ATOM 2407 C C . PRO D 2 51 ? 14.081 8.278 6.854 1.00 43.49 51 PRO D C 1
ATOM 2408 O O . PRO D 2 51 ? 14.773 7.369 7.311 1.00 41.26 51 PRO D O 1
ATOM 2412 N N . ASP D 2 52 ? 13.882 8.444 5.550 1.00 43.36 52 ASP D N 1
ATOM 2413 C CA . ASP D 2 52 ? 14.529 7.575 4.577 1.00 46.01 52 ASP D CA 1
ATOM 2414 C C . ASP D 2 52 ? 16.045 7.689 4.641 1.00 45.33 52 ASP D C 1
ATOM 2415 O O . ASP D 2 52 ? 16.767 6.738 4.331 1.00 46.58 52 ASP D O 1
ATOM 2420 N N . GLU D 2 53 ? 16.525 8.858 5.037 1.00 44.37 53 GLU D N 1
ATOM 2421 C CA . GLU D 2 53 ? 17.951 9.061 5.186 1.00 44.85 53 GLU D CA 1
ATOM 2422 C C . GLU D 2 53 ? 18.527 8.028 6.157 1.00 50.04 53 GLU D C 1
ATOM 2423 O O . GLU D 2 53 ? 19.697 7.636 6.035 1.00 43.18 53 GLU D O 1
ATOM 2429 N N . PHE D 2 54 ? 17.706 7.568 7.107 1.00 44.60 54 PHE D N 1
ATOM 2430 C CA . PHE D 2 54 ? 18.175 6.562 8.060 1.00 43.92 54 PHE D CA 1
ATOM 2431 C C . PHE D 2 54 ? 18.425 5.252 7.323 1.00 47.94 54 PHE D C 1
ATOM 2432 O O . PHE D 2 54 ? 19.517 4.667 7.412 1.00 39.38 54 PHE D O 1
ATOM 2440 N N . LEU D 2 55 ? 17.395 4.792 6.613 1.00 47.59 55 LEU D N 1
ATOM 2441 C CA . LEU D 2 55 ? 17.505 3.601 5.774 1.00 46.38 55 LEU D CA 1
ATOM 2442 C C . LEU D 2 55 ? 18.633 3.793 4.774 1.00 46.48 55 LEU D C 1
ATOM 2443 O O . LEU D 2 55 ? 19.473 2.907 4.595 1.00 52.15 55 LEU D O 1
ATOM 2448 N N . ALA D 2 56 ? 18.656 4.960 4.137 1.00 44.76 56 ALA D N 1
ATOM 2449 C CA . ALA D 2 56 ? 19.701 5.278 3.174 1.00 50.47 56 ALA D CA 1
ATOM 2450 C C . ALA D 2 56 ? 21.048 4.864 3.738 1.00 48.62 56 ALA D C 1
ATOM 2451 O O . ALA D 2 56 ? 21.803 4.130 3.102 1.00 50.23 56 ALA D O 1
ATOM 2453 N N . ILE D 2 57 ? 21.331 5.324 4.950 1.00 44.34 57 ILE D N 1
ATOM 2454 C CA . ILE D 2 57 ? 22.616 5.056 5.584 1.00 47.98 57 ILE D CA 1
ATOM 2455 C C . ILE D 2 57 ? 22.870 3.563 5.749 1.00 46.45 57 ILE D C 1
ATOM 2456 O O . ILE D 2 57 ? 23.991 3.087 5.543 1.00 48.21 57 ILE D O 1
ATOM 2461 N N . LEU D 2 58 ? 21.821 2.827 6.104 1.00 44.37 58 LEU D N 1
ATOM 2462 C CA . LEU D 2 58 ? 21.953 1.409 6.405 1.00 49.12 58 LEU D CA 1
ATOM 2463 C C . LEU D 2 58 ? 22.030 0.548 5.145 1.00 54.84 58 LEU D C 1
ATOM 2464 O O . LEU D 2 58 ? 22.801 -0.425 5.102 1.00 51.55 58 LEU D O 1
ATOM 2469 N N . ARG D 2 59 ? 21.231 0.901 4.132 1.00 53.27 59 ARG D N 1
ATOM 2470 C CA A ARG D 2 59 ? 21.210 0.134 2.891 0.47 53.31 59 ARG D CA 1
ATOM 2471 C CA B ARG D 2 59 ? 21.209 0.167 2.866 0.53 53.31 59 ARG D CA 1
ATOM 2472 C C . ARG D 2 59 ? 22.631 -0.012 2.342 1.00 55.60 59 ARG D C 1
ATOM 2473 O O . ARG D 2 59 ? 23.001 -1.081 1.849 1.00 61.66 59 ARG D O 1
ATOM 2488 N N . LYS D 2 60 ? 23.424 1.049 2.449 1.00 49.01 60 LYS D N 1
ATOM 2489 C CA . LYS D 2 60 ? 24.795 1.039 1.950 1.00 57.31 60 LYS D CA 1
ATOM 2490 C C . LYS D 2 60 ? 25.769 0.357 2.917 1.00 62.61 60 LYS D C 1
ATOM 2491 O O . LYS D 2 60 ? 26.710 0.986 3.406 1.00 69.97 60 LYS D O 1
ATOM 2497 N N . ALA D 2 61 ? 25.552 -0.930 3.177 1.00 67.30 61 ALA D N 1
ATOM 2498 C CA . ALA D 2 61 ? 26.382 -1.694 4.120 1.00 69.59 61 ALA D CA 1
ATOM 2499 C C . ALA D 2 61 ? 26.562 -0.972 5.453 1.00 62.16 61 ALA D C 1
ATOM 2500 O O . ALA D 2 61 ? 25.659 -0.964 6.292 1.00 66.07 61 ALA D O 1
#

Organism: Caulobacter vibrioides (strain NA1000 / CB15N) (NCBI:txid565050)

B-factor: mean 36.72, std 15.13, range [12.93, 104.23]

Foldseek 3Di:
DDPCVQCVVCVVVQLVVLCVVPVHNVRSVVLLVVLVVCPVVVVDHFDPVDRSNVSSVVSSDVVVDDDPVNVVVVVLCLQVPQVQLVCCPVPVPDDLCVVCVVVVHDSVVSVVSNVSSVVSVVVD/DDPVVVVVVCVCVVVVPDDDDPVVVVVVVVVD/DLCVQCVVCVVVQQVVLCVQQAHSVRSVVLLVVLVVCDVVPVDHQDPVDRSNVSSVVSSVVSVLCQLHDDLVSVCSQHPQLSQLQCVCVPVPDDLVVSCVVVVHDSVVSVVSVVSSVVSCVPRNVD/DDVCVVVVVCCVVVVVPDDDDVVVVVVVVVD

CATH classification: 1.10.1740.10 (+1 more: 1.10.10.10)

Nearest PDB structures (foldseek):
  3t0y-assembly1_C  TM=1.008E+00  e=5.831E-18  Caulobacter vibrioides
  3t0y-assembly1_A  TM=5.266E-01  e=4.882E-13  Caulobacter vibrioides
  3n0r-assembly1_A  TM=5.454E-01  e=4.386E-12  Caulobacter vibrioides
  4qic-assembly1_A  TM=5.216E-01  e=4.503E-07  Bartonella quintana str. Toulouse
  4qic-assembly1_C  TM=5.344E-01  e=9.204E-07  Bartonella quintana str. Toulouse

Sequence (313 aa):
PSLLARLAPHLPYIRRYARALTGDQATGDHYVRVALEALAAGELVLDANLSPRVALYRVFHAIWLSSAGDDAAQRLRIAPRSRQAFLLTALEGFTPTEAAQILDCDFGEVEERLIGDAQAEIDAERQQAIGVKLRQFDEVVNEPVPDEFLAILRKAESLLARLAPHLPYIRRYARALTGDQATGDHYVRVALEALAAGELVLDANLSPRVALYRVFHAIWLSSAGDDAAQRLRIAPRRSRQAFLLTALEGFTPTEAAQILDCDFGEVEERLIGDAQAEIDAELATRQQAIGVKLRQFDEVVNEPVPDEFLAILRRKA

Secondary structure (DSSP, 8-state):
--HHHHHGGGHHHHHHHHHHHHSSHHHHHHHHHHHHHHHHTTSS---TTS-HHHHHHHHHHHHS---HHHHHHHH---STTTHHHHIIIIIT---HHHHHHHHTS-HHHHHHHHHHHHHHHHT-/---HHHHHHH--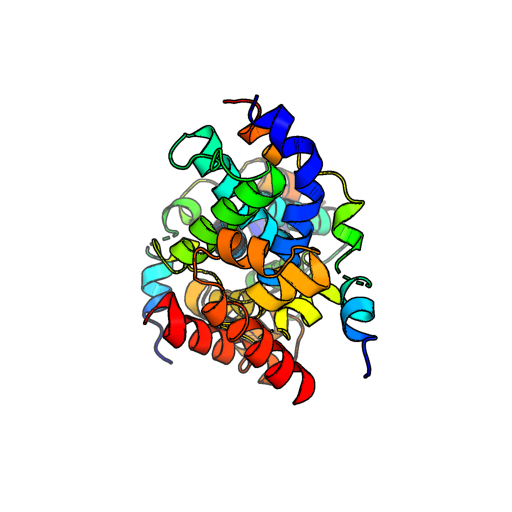HHHHHSPP-HHHHHHHHT--/-HHHHHGGGHHHHHHHHHHHHSSHHHHHHHHHHHHHHHHTTSS---TTS-HHHHHHHHHHHHHHHGGGS-HHHH----HHHHHHHIIIIIT---HHHHHHHHTS-HHHHHHHHHHHHHHIIIII--/----HHHHHH--GGGGGSPPPHHHHHHHH--

InterPro domains:
  IPR001789 Signal transduction response regulator, receiver domain [PF00072] (143-251)
  IPR001789 Signal transduction response regulator, receiver domain [PS50110] (142-255)
  IPR001789 Signal transduction response regulator, receiver domain [SM00448] (141-251)
  IPR011006 CheY-like superfamily [SSF52172] (143-255)
  IPR013324 RNA polymerase sigma factor, region 3/4-like [SSF88659] (86-135)
  IPR014605 Signal transduction response regulator PhyR-like, alphaproteobacteria [NF006623] (4-260)
  IPR014605 Signal transduction response regulator PhyR-like, alphaproteobacteria [PIRSF036400] (1-265)
  IPR036388 Winged helix-like DNA-binding domain superfamily [G3DSA:1.10.10.10] (80-139)
  IPR050595 Bacterial response regulator [PTHR44591] (142-254)
  IPR053866 PhyR, sigma2 domain [PF22029] (7-61)
  IPR053867 PhyR, sigma4 domain [PF22233] (89-137)